Protein AF-0000000083254173 (afdb_homodimer)

Foldseek 3Di:
DWDDDDQKIKDKDLVLDDLVLLLVQQCPDPVCVPPDSLNVSVVPVQWIKMFMDGPSHTFWIKTWHDPLAAEIEIDSGTGHPVPPPPCVSVVSVVCQCPDNSNVHNYYYYDDDPCQVVCVVVVDDDDDDDDDDDPDDPVSVVSVPVD/DWDDDDQKIKDKDLVLDDLVLLLVQQCPDPVCVPPDSLNVSVVPVQWIKMFMDGPSHTFWIKTWHDPLAAEIEIDSGTGHPVPPPPCVSVVRVVCQCPDNSNVHNYYYYDDDPCQVVCVVVVDDDDDDDDDDDPDDPVSVVSVPVD

Structure (mmCIF, N/CA/C/O backbone):
data_AF-0000000083254173-model_v1
#
loop_
_entity.id
_entity.type
_entity.pdbx_description
1 polymer 'Putative GNAT family N-acyltransferase'
#
loop_
_atom_site.group_PDB
_atom_site.id
_atom_site.type_symbol
_atom_site.label_atom_id
_atom_site.label_alt_id
_atom_site.label_comp_id
_atom_site.label_asym_id
_atom_site.label_entity_id
_atom_site.label_seq_id
_atom_site.pdbx_PDB_ins_code
_atom_site.Cartn_x
_atom_site.Cartn_y
_atom_site.Cartn_z
_atom_site.occupancy
_atom_site.B_iso_or_equiv
_atom_site.auth_seq_id
_atom_site.auth_comp_id
_atom_site.auth_asym_id
_atom_site.auth_atom_id
_atom_site.pdbx_PDB_model_num
ATOM 1 N N . MET A 1 1 ? -13.156 16.562 -1.428 1 89.56 1 MET A N 1
ATOM 2 C CA . MET A 1 1 ? -13.797 16.531 -0.115 1 89.56 1 MET A CA 1
ATOM 3 C C . MET A 1 1 ? -13.094 17.484 0.85 1 89.56 1 MET A C 1
ATOM 5 O O . MET A 1 1 ? -11.875 17.656 0.785 1 89.56 1 MET A O 1
ATOM 9 N N . GLU A 1 2 ? -13.945 18.109 1.615 1 94 2 GLU A N 1
ATOM 10 C CA . GLU A 1 2 ? -13.406 19.062 2.588 1 94 2 GLU A CA 1
ATOM 11 C C . GLU A 1 2 ? -14.062 18.875 3.953 1 94 2 GLU A C 1
ATOM 13 O O . GLU A 1 2 ? -15.258 18.594 4.039 1 94 2 GLU A O 1
ATOM 18 N N . TRP A 1 3 ? -13.219 18.969 4.961 1 95.75 3 TRP A N 1
ATOM 19 C CA . TRP A 1 3 ? -13.68 18.969 6.348 1 95.75 3 TRP A CA 1
ATOM 20 C C . TRP A 1 3 ? -13.242 20.25 7.066 1 95.75 3 TRP A C 1
ATOM 22 O O . TRP A 1 3 ? -12.125 20.734 6.855 1 95.75 3 TRP A O 1
ATOM 32 N N . HIS A 1 4 ? -14.125 20.781 7.844 1 96 4 HIS A N 1
ATOM 33 C CA . HIS A 1 4 ? -13.828 22.016 8.555 1 96 4 HIS A CA 1
ATOM 34 C C . HIS A 1 4 ? -13.969 21.828 10.062 1 96 4 HIS A C 1
ATOM 36 O O . HIS A 1 4 ? -14.875 21.125 10.523 1 96 4 HIS A O 1
ATOM 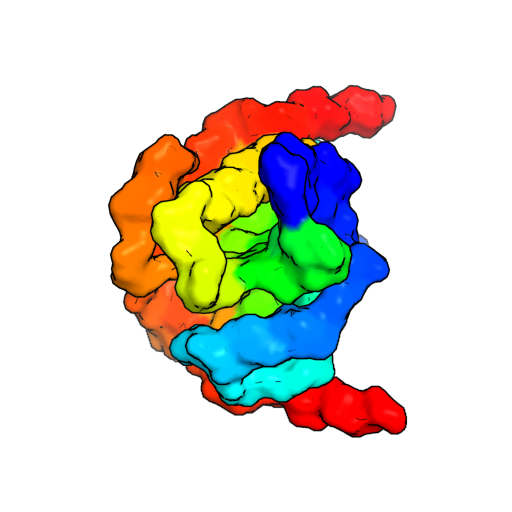42 N N . LYS A 1 5 ? -13.031 22.391 10.758 1 94.25 5 LYS A N 1
ATOM 43 C CA . LYS A 1 5 ? -13.047 22.469 12.219 1 94.25 5 LYS A CA 1
ATOM 44 C C . LYS A 1 5 ? -12.398 23.766 12.703 1 94.25 5 LYS A C 1
ATOM 46 O O . LYS A 1 5 ? -11.18 23.938 12.594 1 94.25 5 LYS A O 1
ATOM 51 N N . ASP A 1 6 ? -13.195 24.703 13.258 1 93.12 6 ASP A N 1
ATOM 52 C CA . ASP A 1 6 ? -12.68 26 13.688 1 93.12 6 ASP A CA 1
ATOM 53 C C . ASP A 1 6 ? -11.977 26.719 12.539 1 93.12 6 ASP A C 1
ATOM 55 O O . ASP A 1 6 ? -12.578 26.969 11.492 1 93.12 6 ASP A O 1
ATOM 59 N N . HIS A 1 7 ? -10.688 26.984 12.734 1 94.44 7 HIS A N 1
ATOM 60 C CA . HIS A 1 7 ? -9.938 27.688 11.695 1 94.44 7 HIS A CA 1
ATOM 61 C C . HIS A 1 7 ? -9.086 26.719 10.883 1 94.44 7 HIS A C 1
ATOM 63 O O . HIS A 1 7 ? -8.164 27.141 10.172 1 94.44 7 HIS A O 1
ATOM 69 N N . TYR A 1 8 ? -9.445 25.484 11.023 1 97.75 8 TYR A N 1
ATOM 70 C CA . TYR A 1 8 ? -8.672 24.469 10.305 1 97.75 8 TYR A CA 1
ATOM 71 C C . TYR A 1 8 ? -9.484 23.875 9.156 1 97.75 8 TYR A C 1
ATOM 73 O O . TYR A 1 8 ? -10.719 23.859 9.211 1 97.75 8 TYR A O 1
ATOM 81 N N . LEU A 1 9 ? -8.758 23.469 8.141 1 98.06 9 LEU A N 1
ATOM 82 C CA . LEU A 1 9 ? -9.328 22.812 6.973 1 98.06 9 LEU A CA 1
ATOM 83 C C . LEU A 1 9 ? -8.531 21.562 6.609 1 98.06 9 LEU A C 1
ATOM 85 O O . LEU A 1 9 ? -7.297 21.578 6.621 1 98.06 9 LEU A O 1
ATOM 89 N N . ILE A 1 10 ? -9.25 20.469 6.398 1 98.25 10 ILE A N 1
ATOM 90 C CA . ILE A 1 10 ? -8.641 19.297 5.77 1 98.25 10 ILE A CA 1
ATOM 91 C C . ILE A 1 10 ? -9.25 19.094 4.383 1 98.25 10 ILE A C 1
ATOM 93 O O . ILE A 1 10 ? -10.469 19.156 4.215 1 98.25 10 ILE A O 1
ATOM 97 N N . CYS A 1 11 ? -8.43 18.906 3.439 1 97.38 11 CYS A N 1
ATOM 98 C CA . CYS A 1 11 ? -8.93 18.641 2.098 1 97.38 11 CYS A CA 1
ATOM 99 C C . CYS A 1 11 ? -8.086 17.562 1.411 1 97.38 11 CYS A C 1
ATOM 101 O O . CYS A 1 11 ? -6.977 17.266 1.852 1 97.38 11 CYS A O 1
ATOM 103 N N . CYS A 1 12 ? -8.68 16.984 0.396 1 96.62 12 CYS A N 1
ATOM 104 C CA . CYS A 1 12 ? -8 15.914 -0.323 1 96.62 12 CYS A CA 1
ATOM 105 C C . CYS A 1 12 ? -7.633 16.344 -1.735 1 96.62 12 CYS A C 1
ATOM 107 O O . CYS A 1 12 ? -8.258 17.25 -2.295 1 96.62 12 CYS A O 1
ATOM 109 N N . GLY A 1 13 ? -6.637 15.688 -2.271 1 96.19 13 GLY A N 1
ATOM 110 C CA . GLY A 1 13 ? -6.273 15.906 -3.662 1 96.19 13 GLY A CA 1
ATOM 111 C C . GLY A 1 13 ? -4.891 16.5 -3.83 1 96.19 13 GLY A C 1
ATOM 112 O O . GLY A 1 13 ? -4.547 17.469 -3.148 1 96.19 13 GLY A O 1
ATOM 113 N N . PHE A 1 14 ? -4.18 16.047 -4.75 1 97.38 14 PHE A N 1
ATOM 114 C CA . PHE A 1 14 ? -2.82 16.5 -5.016 1 97.38 14 PHE A CA 1
ATOM 115 C C . PHE A 1 14 ? -2.803 17.969 -5.406 1 97.38 14 PHE A C 1
ATOM 117 O O . PHE A 1 14 ? -1.921 18.719 -4.98 1 97.38 14 PHE A O 1
ATOM 124 N N . GLU A 1 15 ? -3.82 18.391 -6.16 1 96.31 15 GLU A N 1
ATOM 125 C CA . GLU A 1 15 ? -3.859 19.734 -6.715 1 96.31 15 GLU A CA 1
ATOM 126 C C . GLU A 1 15 ? -4.043 20.781 -5.617 1 96.31 15 GLU A C 1
ATOM 128 O O . GLU A 1 15 ? -3.768 21.969 -5.824 1 96.31 15 GLU A O 1
ATOM 133 N N . ARG A 1 16 ? -4.426 20.406 -4.492 1 96.62 16 ARG A N 1
ATOM 134 C CA . ARG A 1 16 ? -4.695 21.328 -3.395 1 96.62 16 ARG A CA 1
ATOM 135 C C . ARG A 1 16 ? -3.504 21.406 -2.447 1 96.62 16 ARG A C 1
ATOM 137 O O . ARG A 1 16 ? -3.498 22.234 -1.524 1 96.62 16 ARG A O 1
ATOM 144 N N . MET A 1 17 ? -2.537 20.625 -2.725 1 98.38 17 MET A N 1
ATOM 145 C CA . MET A 1 17 ? -1.401 20.562 -1.81 1 98.38 17 MET A CA 1
ATOM 146 C C . MET A 1 17 ? -0.384 21.656 -2.117 1 98.38 17 MET A C 1
ATOM 148 O O . MET A 1 17 ? -0.24 22.062 -3.27 1 98.38 17 MET A O 1
ATOM 152 N N . ASP A 1 18 ? 0.23 22.141 -1.14 1 98.44 18 ASP A N 1
ATOM 153 C CA . ASP A 1 18 ? 1.439 22.938 -1.237 1 98.44 18 ASP A CA 1
ATOM 154 C C . ASP A 1 18 ? 2.691 22.078 -1.159 1 98.44 18 ASP A C 1
ATOM 156 O O . ASP A 1 18 ? 3.186 21.781 -0.067 1 98.44 18 ASP A O 1
ATOM 160 N N . THR A 1 19 ? 3.248 21.781 -2.336 1 98.31 19 THR A N 1
ATOM 161 C CA . THR A 1 19 ? 4.32 20.781 -2.389 1 98.31 19 THR A CA 1
ATOM 162 C C . THR A 1 19 ? 5.551 21.281 -1.635 1 98.31 19 THR A C 1
ATOM 164 O O . THR A 1 19 ? 6.301 20.484 -1.067 1 98.31 19 THR A O 1
ATOM 167 N N . ASP A 1 20 ? 5.77 22.578 -1.589 1 98.31 20 ASP A N 1
ATOM 168 C CA . ASP A 1 20 ? 6.883 23.109 -0.813 1 98.31 20 ASP A CA 1
ATOM 169 C C . ASP A 1 20 ? 6.664 22.891 0.682 1 98.31 20 ASP A C 1
ATOM 171 O O . ASP A 1 20 ? 7.59 22.5 1.396 1 98.31 20 ASP A O 1
ATOM 175 N N . ALA A 1 21 ? 5.488 23.172 1.15 1 98.44 21 ALA A N 1
ATOM 176 C CA . ALA A 1 21 ? 5.168 22.969 2.561 1 98.44 21 ALA A CA 1
ATOM 177 C C . ALA A 1 21 ? 5.289 21.5 2.943 1 98.44 21 ALA A C 1
ATOM 179 O O . ALA A 1 21 ? 5.805 21.172 4.016 1 98.44 21 ALA A O 1
ATOM 180 N N . VAL A 1 22 ? 4.828 20.609 2.098 1 98.62 22 VAL A N 1
ATOM 181 C CA . VAL A 1 22 ? 4.898 19.172 2.355 1 98.62 22 VAL A CA 1
ATOM 182 C C . VAL A 1 22 ? 6.359 18.734 2.441 1 98.62 22 VAL A C 1
ATOM 184 O O . VAL A 1 22 ? 6.738 18 3.346 1 98.62 22 VAL A O 1
ATOM 187 N N . TYR A 1 23 ? 7.133 19.266 1.469 1 98.25 23 TYR A N 1
ATOM 188 C CA . TYR A 1 23 ? 8.555 18.953 1.484 1 98.25 23 TYR A CA 1
ATOM 189 C C . TYR A 1 23 ? 9.203 19.391 2.791 1 98.25 23 TYR A C 1
ATOM 191 O O . TYR A 1 23 ? 9.961 18.641 3.406 1 98.25 23 TYR A O 1
ATOM 199 N N . GLU A 1 24 ? 8.922 20.562 3.223 1 97.81 24 GLU A N 1
ATOM 200 C CA . GLU A 1 24 ? 9.484 21.094 4.461 1 97.81 24 GLU A CA 1
ATOM 201 C C . GLU A 1 24 ? 9.062 20.25 5.66 1 97.81 24 GLU A C 1
ATOM 203 O O . GLU A 1 24 ? 9.891 19.922 6.52 1 97.81 24 GLU A O 1
ATOM 208 N N . LEU A 1 25 ? 7.789 19.922 5.766 1 98 25 LEU A N 1
ATOM 209 C CA . LEU A 1 25 ? 7.285 19.078 6.848 1 98 25 LEU A CA 1
ATOM 210 C C . LEU A 1 25 ? 8.016 17.75 6.887 1 98 25 LEU A C 1
ATOM 212 O O . LEU A 1 25 ? 8.5 17.328 7.941 1 98 25 LEU A O 1
ATOM 216 N N . LEU A 1 26 ? 8.141 17.109 5.711 1 97.25 26 LEU A N 1
ATOM 217 C CA . LEU A 1 26 ? 8.703 15.758 5.648 1 97.25 26 LEU A CA 1
ATOM 218 C C . LEU A 1 26 ? 10.211 15.789 5.867 1 97.25 26 LEU A C 1
ATOM 220 O O . LEU A 1 26 ? 10.781 14.852 6.426 1 97.25 26 LEU A O 1
ATOM 224 N N . SER A 1 27 ? 10.828 16.875 5.465 1 95.81 27 SER A N 1
ATOM 225 C CA . SER A 1 27 ? 12.266 17.016 5.664 1 95.81 27 SER A CA 1
ATOM 226 C C . SER A 1 27 ? 12.625 17.016 7.145 1 95.81 27 SER A C 1
ATOM 228 O O . SER A 1 27 ? 13.758 16.719 7.516 1 95.81 27 SER A O 1
ATOM 230 N N . ASN A 1 28 ? 11.656 17.297 7.977 1 93.25 28 ASN A N 1
ATOM 231 C CA . ASN A 1 28 ? 11.883 17.344 9.414 1 93.25 28 ASN A CA 1
ATOM 232 C C . ASN A 1 28 ? 11.445 16.062 10.102 1 93.25 28 ASN A C 1
ATOM 234 O O . ASN A 1 28 ? 11.406 15.984 11.328 1 93.25 28 ASN A O 1
ATOM 238 N N . SER A 1 29 ? 11.117 15.086 9.352 1 91.44 29 SER A N 1
ATOM 239 C CA . SER A 1 29 ? 10.727 13.789 9.875 1 91.44 29 SER A CA 1
ATOM 240 C C . SER A 1 29 ? 11.898 12.812 9.875 1 91.44 29 SER A C 1
ATOM 242 O O . SER A 1 29 ? 12.867 13 9.133 1 91.44 29 SER A O 1
ATOM 244 N N . TYR A 1 30 ? 11.805 11.781 10.703 1 87.56 30 TYR A N 1
ATOM 245 C CA . TYR A 1 30 ? 12.867 10.781 10.758 1 87.56 30 TYR A CA 1
ATOM 246 C C . TYR A 1 30 ? 12.75 9.805 9.586 1 87.56 30 TYR A C 1
ATOM 248 O O . TYR A 1 30 ? 13.742 9.188 9.188 1 87.56 30 TYR A O 1
ATOM 256 N N . TRP A 1 31 ? 11.625 9.641 9.039 1 87.69 31 TRP A N 1
ATOM 257 C CA . TRP A 1 31 ? 11.438 8.602 8.031 1 87.69 31 TRP A CA 1
ATOM 258 C C . TRP A 1 31 ? 11.672 9.164 6.633 1 87.69 31 TRP A C 1
ATOM 260 O O . TRP A 1 31 ? 11.945 8.406 5.695 1 87.69 31 TRP A O 1
ATOM 270 N N . ALA A 1 32 ? 11.625 10.508 6.492 1 91.19 32 ALA A N 1
ATOM 271 C CA . ALA A 1 32 ? 11.664 11.047 5.137 1 91.19 32 ALA A CA 1
ATOM 272 C C . ALA A 1 32 ? 12.664 12.203 5.035 1 91.19 32 ALA A C 1
ATOM 274 O O . ALA A 1 32 ? 12.648 12.953 4.062 1 91.19 32 ALA A O 1
ATOM 275 N N . SER A 1 33 ? 13.516 12.367 5.938 1 91.38 33 SER A N 1
ATOM 276 C CA . SER A 1 33 ? 14.406 13.516 6.023 1 91.38 33 SER A CA 1
ATOM 277 C C . SER A 1 33 ? 15.344 13.586 4.82 1 91.38 33 SER A C 1
ATOM 279 O O . SER A 1 33 ? 15.734 14.672 4.395 1 91.38 33 SER A O 1
ATOM 281 N N . GLU A 1 34 ? 15.656 12.477 4.234 1 89.56 34 GLU A N 1
ATOM 282 C CA . GLU A 1 34 ? 16.625 12.453 3.146 1 89.56 34 GLU A CA 1
ATOM 283 C C . GLU A 1 34 ? 15.945 12.32 1.793 1 89.56 34 GLU A C 1
ATOM 285 O O . GLU A 1 34 ? 16.609 12.125 0.771 1 89.56 34 GLU A O 1
ATOM 290 N N . ARG A 1 35 ? 14.688 12.391 1.76 1 92.88 35 ARG A N 1
ATOM 291 C CA . ARG A 1 35 ? 13.961 12.227 0.508 1 92.88 35 ARG A CA 1
ATOM 292 C C . ARG A 1 35 ? 13.992 13.5 -0.324 1 92.88 35 ARG A C 1
ATOM 294 O O . ARG A 1 35 ? 13.578 14.562 0.143 1 92.88 35 ARG A O 1
ATOM 301 N N . PRO A 1 36 ? 14.484 13.383 -1.534 1 93.69 36 PRO A N 1
ATOM 302 C CA . PRO A 1 36 ? 14.461 14.562 -2.395 1 93.69 36 PRO A CA 1
ATOM 303 C C . PRO A 1 36 ? 13.047 15.047 -2.699 1 93.69 36 PRO A C 1
ATOM 305 O O . PRO A 1 36 ? 12.102 14.258 -2.689 1 93.69 36 PRO A O 1
ATOM 308 N N . LYS A 1 37 ? 12.922 16.312 -2.986 1 95.44 37 LYS A N 1
ATOM 309 C CA . LYS A 1 37 ? 11.609 16.922 -3.217 1 95.44 37 LYS A CA 1
ATOM 310 C C . LYS A 1 37 ? 10.898 16.25 -4.391 1 95.44 37 LYS A C 1
ATOM 312 O O . LYS A 1 37 ? 9.688 16.016 -4.332 1 95.44 37 LYS A O 1
ATOM 317 N N . ASP A 1 38 ? 11.656 15.953 -5.449 1 94.81 38 ASP A N 1
ATOM 318 C CA . ASP A 1 38 ? 11.039 15.344 -6.625 1 94.81 38 ASP A CA 1
ATOM 319 C C . ASP A 1 38 ? 10.438 13.984 -6.285 1 94.81 38 ASP A C 1
ATOM 321 O O . ASP A 1 38 ? 9.383 13.625 -6.816 1 94.81 38 ASP A O 1
ATOM 325 N N . VAL A 1 39 ? 11.055 13.266 -5.453 1 94.81 39 VAL A N 1
ATOM 326 C CA . VAL A 1 39 ? 10.562 11.961 -5.012 1 94.81 39 VAL A CA 1
ATOM 327 C C . VAL A 1 39 ? 9.273 12.133 -4.215 1 94.81 39 VAL A C 1
ATOM 329 O O . VAL A 1 39 ? 8.305 11.406 -4.426 1 94.81 39 VAL A O 1
ATOM 332 N N . ILE A 1 40 ? 9.32 13.141 -3.35 1 96.69 40 ILE A N 1
ATOM 333 C CA . ILE A 1 40 ? 8.141 13.43 -2.543 1 96.69 40 ILE A CA 1
ATOM 334 C C . ILE A 1 40 ? 6.965 13.781 -3.453 1 96.69 40 ILE A C 1
ATOM 336 O O . ILE A 1 40 ? 5.883 13.203 -3.332 1 96.69 40 ILE A O 1
ATOM 340 N N . VAL A 1 41 ? 7.188 14.594 -4.363 1 97.19 41 VAL A N 1
ATOM 341 C CA . VAL A 1 41 ? 6.125 15.078 -5.246 1 97.19 41 VAL A CA 1
ATOM 342 C C . VAL A 1 41 ? 5.609 13.922 -6.105 1 97.19 41 VAL A C 1
ATOM 344 O O . VAL A 1 41 ? 4.398 13.758 -6.27 1 97.19 41 VAL A O 1
ATOM 347 N N . GLN A 1 42 ? 6.461 13.109 -6.594 1 95.5 42 GLN A N 1
ATOM 348 C CA . GLN A 1 42 ? 6.043 11.969 -7.406 1 95.5 42 GLN A CA 1
ATOM 349 C C . GLN A 1 42 ? 5.242 10.969 -6.578 1 95.5 42 GLN A C 1
ATOM 351 O O . GLN A 1 42 ? 4.25 10.414 -7.059 1 95.5 42 GLN A O 1
ATOM 356 N N . SER A 1 43 ? 5.715 10.742 -5.379 1 96.5 43 SER A N 1
ATOM 357 C CA . SER A 1 43 ? 4.977 9.836 -4.508 1 96.5 43 SER A CA 1
ATOM 358 C C . SER A 1 43 ? 3.574 10.367 -4.223 1 96.5 43 SER A C 1
ATOM 360 O O . SER A 1 43 ? 2.619 9.594 -4.133 1 96.5 43 SER A O 1
ATOM 362 N N . MET A 1 44 ? 3.416 11.664 -4.109 1 97.81 44 MET A N 1
ATOM 363 C CA . MET A 1 44 ? 2.125 12.312 -3.883 1 97.81 44 MET A CA 1
ATOM 364 C C . MET A 1 44 ? 1.196 12.102 -5.074 1 97.81 44 MET A C 1
ATOM 366 O O . MET A 1 44 ? 0.01 11.812 -4.898 1 97.81 44 MET A O 1
ATOM 370 N N . ARG A 1 45 ? 1.746 12.148 -6.242 1 96.75 45 ARG A N 1
ATOM 371 C CA . ARG A 1 45 ? 0.953 12.023 -7.461 1 96.75 45 ARG A CA 1
ATOM 372 C C . ARG A 1 45 ? 0.366 10.617 -7.586 1 96.75 45 ARG A C 1
ATOM 374 O O . ARG A 1 45 ? -0.673 10.43 -8.219 1 96.75 45 ARG A O 1
ATOM 381 N N . ASN A 1 46 ? 0.963 9.695 -6.969 1 95.56 46 ASN A N 1
ATOM 382 C CA . ASN A 1 46 ? 0.53 8.305 -7.059 1 95.56 46 ASN A CA 1
ATOM 383 C C . ASN A 1 46 ? -0.158 7.848 -5.777 1 95.56 46 ASN A C 1
ATOM 385 O O . ASN A 1 46 ? -0.181 6.656 -5.473 1 95.56 46 ASN A O 1
ATOM 389 N N . SER A 1 47 ? -0.676 8.844 -5.051 1 97.5 47 SER A N 1
ATOM 390 C CA . SER A 1 47 ? -1.354 8.578 -3.787 1 97.5 47 SER A CA 1
ATOM 391 C C . SER A 1 47 ? -2.604 9.438 -3.639 1 97.5 47 SER A C 1
ATOM 393 O O . SER A 1 47 ? -2.83 10.352 -4.43 1 97.5 47 SER A O 1
ATOM 395 N N . ILE A 1 48 ? -3.469 9.062 -2.729 1 97.44 48 ILE A N 1
ATOM 396 C CA . ILE A 1 48 ? -4.496 9.992 -2.266 1 97.44 48 ILE A CA 1
ATOM 397 C C . ILE A 1 48 ? -3.916 10.906 -1.191 1 97.44 48 ILE A C 1
ATOM 399 O O . ILE A 1 48 ? -3.484 10.438 -0.135 1 97.44 48 ILE A O 1
ATOM 403 N N . CYS A 1 49 ? -3.941 12.18 -1.458 1 98.44 49 CYS A N 1
ATOM 404 C CA . CYS A 1 49 ? -3.309 13.141 -0.557 1 98.44 49 CYS A CA 1
ATOM 405 C C . CYS A 1 49 ? -4.344 13.812 0.336 1 98.44 49 CYS A C 1
ATOM 407 O O . CYS A 1 49 ? -5.445 14.133 -0.114 1 98.44 49 CYS A O 1
ATOM 409 N N . PHE A 1 50 ? -3.953 14.055 1.555 1 98.56 50 PHE A N 1
ATOM 410 C CA . PHE A 1 50 ? -4.707 14.82 2.539 1 98.56 50 PHE A CA 1
ATOM 411 C C . PHE A 1 50 ? -3.861 15.953 3.104 1 98.56 50 PHE A C 1
ATOM 413 O O . PHE A 1 50 ? -2.748 15.727 3.584 1 98.56 50 PHE A O 1
ATOM 420 N N . GLY A 1 51 ? -4.359 17.125 2.971 1 98.69 51 GLY A N 1
ATOM 421 C CA . GLY A 1 51 ? -3.701 18.297 3.553 1 98.69 51 GLY A CA 1
ATOM 422 C C . GLY A 1 51 ? -4.484 18.906 4.695 1 98.69 51 GLY A C 1
ATOM 423 O O . GLY A 1 51 ? -5.715 18.969 4.652 1 98.69 51 GLY A O 1
ATOM 424 N N . LEU A 1 52 ? -3.789 19.297 5.711 1 98.69 52 LEU A N 1
ATOM 425 C CA . LEU A 1 52 ? -4.32 20.062 6.828 1 98.69 52 LEU A CA 1
ATOM 426 C C . LEU A 1 52 ? -3.844 21.516 6.762 1 98.69 52 LEU A C 1
ATOM 428 O O . LEU A 1 52 ? -2.645 21.766 6.633 1 98.69 52 LEU A O 1
ATOM 432 N N . PHE A 1 53 ? -4.781 22.422 6.863 1 98.62 53 PHE A N 1
ATOM 433 C CA . PHE A 1 53 ? -4.469 23.828 6.66 1 98.62 53 PHE A CA 1
ATOM 434 C C . PHE A 1 53 ? -5.008 24.672 7.809 1 98.62 53 PHE A C 1
ATOM 436 O O . PHE A 1 53 ? -6.066 24.375 8.359 1 98.62 53 PHE A O 1
ATOM 443 N N . GLU A 1 54 ? -4.254 25.625 8.141 1 98 54 GLU A N 1
ATOM 444 C CA . GLU A 1 54 ? -4.723 26.734 8.969 1 98 54 GLU A CA 1
ATOM 445 C C . GLU A 1 54 ? -4.621 28.062 8.227 1 98 54 GLU A C 1
ATOM 447 O O . GLU A 1 54 ? -3.527 28.484 7.844 1 98 54 GLU A O 1
ATOM 452 N N . ASP A 1 55 ? -5.777 28.734 8.055 1 95 55 ASP A N 1
ATOM 453 C CA . ASP A 1 55 ? -5.832 30.031 7.395 1 95 55 ASP A CA 1
ATOM 454 C C . ASP A 1 55 ? -5.062 30.016 6.074 1 95 55 ASP A C 1
ATOM 456 O O . ASP A 1 55 ? -4.227 30.875 5.82 1 95 55 ASP A O 1
ATOM 460 N N . GLY A 1 56 ? -5.148 28.906 5.328 1 94.81 56 GLY A N 1
ATOM 461 C CA . GLY A 1 56 ? -4.59 28.797 3.99 1 94.81 56 GLY A CA 1
ATOM 462 C C . GLY A 1 56 ? -3.184 28.219 3.977 1 94.81 56 GLY A C 1
ATOM 463 O O . GLY A 1 56 ? -2.668 27.844 2.918 1 94.81 56 GLY A O 1
ATOM 464 N N . LYS A 1 57 ? -2.604 28.156 5.148 1 97.5 57 LYS A N 1
ATOM 465 C CA . LYS A 1 57 ? -1.259 27.594 5.242 1 97.5 57 LYS A CA 1
ATOM 466 C C . LYS A 1 57 ? -1.307 26.094 5.543 1 97.5 57 LYS A C 1
ATOM 468 O O . LYS A 1 57 ? -1.984 25.656 6.48 1 97.5 57 LYS A O 1
ATOM 473 N N . GLN A 1 58 ? -0.611 25.344 4.758 1 98.5 58 GLN A N 1
ATOM 474 C CA . GLN A 1 58 ? -0.593 23.906 5.012 1 98.5 58 GLN A CA 1
ATOM 475 C C . GLN A 1 58 ? 0.291 23.562 6.207 1 98.5 58 GLN A C 1
ATOM 477 O O . GLN A 1 58 ? 1.482 23.891 6.215 1 98.5 58 GLN A O 1
ATOM 482 N N . ILE A 1 59 ? -0.299 22.906 7.207 1 98.56 59 ILE A N 1
ATOM 483 C CA . ILE A 1 59 ? 0.411 22.656 8.453 1 98.56 59 ILE A CA 1
ATOM 484 C C . ILE A 1 59 ? 0.441 21.156 8.734 1 98.56 59 ILE A C 1
ATOM 486 O O . ILE A 1 59 ? 0.937 20.719 9.781 1 98.56 59 ILE A O 1
ATOM 490 N N . GLY A 1 60 ? -0.102 20.312 7.859 1 98.56 60 GLY A N 1
ATOM 491 C CA . GLY A 1 60 ? -0.103 18.859 8 1 98.56 60 GLY A CA 1
ATOM 492 C C . GLY A 1 60 ? -0.311 18.125 6.688 1 98.56 60 GLY A C 1
ATOM 493 O O . GLY A 1 60 ? -0.711 18.734 5.691 1 98.56 60 GLY A O 1
ATOM 494 N N . PHE A 1 61 ? -0.048 16.891 6.762 1 98.62 61 PHE A N 1
ATOM 495 C CA . PHE A 1 61 ? -0.084 16.109 5.531 1 98.62 61 PHE A CA 1
ATOM 496 C C . PHE A 1 61 ? -0.22 14.617 5.836 1 98.62 61 PHE A C 1
ATOM 498 O O . PHE A 1 61 ? 0.237 14.148 6.883 1 98.62 61 PHE A O 1
ATOM 505 N N . ALA A 1 62 ? -0.827 13.898 4.977 1 98 62 ALA A N 1
ATOM 506 C CA . ALA A 1 62 ? -0.835 12.438 4.902 1 98 62 ALA A CA 1
ATOM 507 C C . ALA A 1 62 ? -1.164 11.969 3.49 1 98 62 ALA A C 1
ATOM 509 O O . ALA A 1 62 ? -1.763 12.703 2.705 1 98 62 ALA A O 1
ATOM 510 N N . ARG A 1 63 ? -0.755 10.82 3.227 1 98.12 63 ARG A N 1
ATOM 511 C CA . ARG A 1 63 ? -1.146 10.234 1.95 1 98.12 63 ARG A CA 1
ATOM 512 C C . ARG A 1 63 ? -1.416 8.742 2.096 1 98.12 63 ARG A C 1
ATOM 514 O O . ARG A 1 63 ? -0.994 8.117 3.072 1 98.12 63 ARG A O 1
ATOM 521 N N . VAL A 1 64 ? -2.146 8.227 1.119 1 98.12 64 VAL A N 1
ATOM 522 C CA . VAL A 1 64 ? -2.568 6.832 1.207 1 98.12 64 VAL A CA 1
ATOM 523 C C . VAL A 1 64 ? -2.334 6.137 -0.132 1 98.12 64 VAL A C 1
ATOM 525 O O . VAL A 1 64 ? -2.715 6.656 -1.184 1 98.12 64 VAL A O 1
ATOM 528 N N . ILE A 1 65 ? -1.627 5.066 -0.086 1 97.81 65 ILE A N 1
ATOM 529 C CA . ILE A 1 65 ? -1.483 4.156 -1.216 1 97.81 65 ILE A CA 1
ATOM 530 C C . ILE A 1 65 ? -2.535 3.053 -1.124 1 97.81 65 ILE A C 1
ATOM 532 O O . ILE A 1 65 ? -2.662 2.393 -0.091 1 97.81 65 ILE A O 1
ATOM 536 N N . THR A 1 66 ? -3.33 2.855 -2.197 1 97.31 66 THR A N 1
ATOM 537 C CA . THR A 1 66 ? -4.473 1.955 -2.078 1 97.31 66 THR A CA 1
ATOM 538 C C . THR A 1 66 ? -4.828 1.351 -3.434 1 97.31 66 THR A C 1
ATOM 540 O O . THR A 1 66 ? -4.496 1.918 -4.477 1 97.31 66 THR A O 1
ATOM 543 N N . ASP A 1 67 ? -5.367 0.156 -3.4 1 95.94 67 ASP A N 1
ATOM 544 C CA . ASP A 1 67 ? -6.031 -0.398 -4.574 1 95.94 67 ASP A CA 1
ATOM 545 C C . ASP A 1 67 ? -7.516 -0.048 -4.582 1 95.94 67 ASP A C 1
ATOM 547 O O . ASP A 1 67 ? -8.266 -0.526 -5.438 1 95.94 67 ASP A O 1
ATOM 551 N N . HIS A 1 68 ? -7.992 0.655 -3.572 1 93.94 68 HIS A N 1
ATOM 552 C CA . HIS A 1 68 ? -9.312 1.273 -3.467 1 93.94 68 HIS A CA 1
ATOM 553 C C . HIS A 1 68 ? -10.367 0.249 -3.08 1 93.94 68 HIS A C 1
ATOM 555 O O . HIS A 1 68 ? -11.539 0.599 -2.889 1 93.94 68 HIS A O 1
ATOM 561 N N . VAL A 1 69 ? -10.008 -0.98 -2.92 1 93.31 69 VAL A N 1
ATOM 562 C CA . VAL A 1 69 ? -11.07 -1.954 -2.678 1 93.31 69 VAL A CA 1
ATOM 563 C C . VAL A 1 69 ? -10.656 -2.9 -1.555 1 93.31 69 VAL A C 1
ATOM 565 O O . VAL A 1 69 ? -11.469 -3.236 -0.688 1 93.31 69 VAL A O 1
ATOM 568 N N . VAL A 1 70 ? -9.383 -3.279 -1.533 1 94.75 70 VAL A N 1
ATOM 569 C CA . VAL A 1 70 ? -8.977 -4.34 -0.615 1 94.75 70 VAL A CA 1
ATOM 570 C C . VAL A 1 70 ? -8.023 -3.781 0.434 1 94.75 70 VAL A C 1
ATOM 572 O O . VAL A 1 70 ? -8.164 -4.066 1.626 1 94.75 70 VAL A O 1
ATOM 575 N N . PHE A 1 71 ? -7.102 -2.971 -0.06 1 95.75 71 PHE A N 1
ATOM 576 C CA . PHE A 1 71 ? -6.012 -2.6 0.833 1 95.75 71 PHE A CA 1
ATOM 577 C C . PHE A 1 71 ? -5.645 -1.131 0.662 1 95.75 71 PHE A C 1
ATOM 579 O O . PHE A 1 71 ? -5.668 -0.606 -0.453 1 95.75 71 PHE A O 1
ATOM 586 N N . ALA A 1 72 ? -5.277 -0.512 1.788 1 96.56 72 ALA A N 1
ATOM 587 C CA . ALA A 1 72 ? -4.73 0.842 1.83 1 96.56 72 ALA A CA 1
ATOM 588 C C . ALA A 1 72 ? -3.586 0.94 2.834 1 96.56 72 ALA A C 1
ATOM 590 O O . ALA A 1 72 ? -3.639 0.332 3.906 1 96.56 72 ALA A O 1
ATOM 591 N N . TRP A 1 73 ? -2.572 1.678 2.453 1 96.88 73 TRP A N 1
ATOM 592 C CA . TRP A 1 73 ? -1.439 1.957 3.332 1 96.88 73 TRP A CA 1
ATOM 593 C C . TRP A 1 73 ? -1.29 3.457 3.568 1 96.88 73 TRP A C 1
ATOM 595 O O . TRP A 1 73 ? -1.116 4.227 2.619 1 96.88 73 TRP A O 1
ATOM 605 N N . VAL A 1 74 ? -1.379 3.85 4.844 1 96.38 74 VAL A N 1
ATOM 606 C CA . VAL A 1 74 ? -1.267 5.258 5.211 1 96.38 74 VAL A CA 1
ATOM 607 C C . VAL A 1 74 ? 0.203 5.625 5.398 1 96.38 74 VAL A C 1
ATOM 609 O O . VAL A 1 74 ? 0.936 4.941 6.113 1 96.38 74 VAL A O 1
ATOM 612 N N . CYS A 1 75 ? 0.62 6.734 4.758 1 95.75 75 CYS A N 1
ATOM 613 C CA . CYS A 1 75 ? 2.012 7.176 4.754 1 95.75 75 CYS A CA 1
ATOM 614 C C . CYS A 1 75 ? 2.119 8.648 5.129 1 95.75 75 CYS A C 1
ATOM 616 O O . CYS A 1 75 ? 1.174 9.414 4.934 1 95.75 75 CYS A O 1
ATOM 618 N N . ASP A 1 76 ? 3.26 8.984 5.676 1 96.12 76 ASP A N 1
ATOM 619 C CA . ASP A 1 76 ? 3.736 10.359 5.785 1 96.12 76 ASP A CA 1
ATOM 620 C C . ASP A 1 76 ? 2.768 11.219 6.602 1 96.12 76 ASP A C 1
ATOM 622 O O . ASP A 1 76 ? 2.49 12.359 6.238 1 96.12 76 ASP A O 1
ATOM 626 N N . VAL A 1 77 ? 2.18 10.578 7.551 1 95.31 77 VAL A N 1
ATOM 627 C CA . VAL A 1 77 ? 1.33 11.344 8.453 1 95.31 77 VAL A CA 1
ATOM 628 C C . VAL A 1 77 ? 2.189 12.281 9.297 1 95.31 77 VAL A C 1
ATOM 630 O O . VAL A 1 77 ? 3.008 11.828 10.102 1 95.31 77 VAL A O 1
ATOM 633 N N . ILE A 1 78 ? 1.931 13.602 9.094 1 96.12 78 ILE A N 1
ATOM 634 C CA . ILE A 1 78 ? 2.789 14.555 9.797 1 96.12 78 ILE A CA 1
ATOM 635 C C . ILE A 1 78 ? 2.01 15.836 10.078 1 96.12 78 ILE A C 1
ATOM 637 O O . ILE A 1 78 ? 1.193 16.266 9.258 1 96.12 78 ILE A O 1
ATOM 641 N N . ILE A 1 79 ? 2.225 16.344 11.227 1 96.88 79 ILE A N 1
ATOM 642 C CA . ILE A 1 79 ? 1.703 17.641 11.656 1 96.88 79 ILE A CA 1
ATOM 643 C C . ILE A 1 79 ? 2.859 18.562 12.031 1 96.88 79 ILE A C 1
ATOM 645 O O . ILE A 1 79 ? 3.816 18.141 12.68 1 96.88 79 ILE A O 1
ATOM 649 N N . ASP A 1 80 ? 2.785 19.781 11.57 1 97.62 80 ASP A N 1
ATOM 650 C CA . ASP A 1 80 ? 3.752 20.781 12.016 1 97.62 80 ASP A CA 1
ATOM 651 C C . ASP A 1 80 ? 3.902 20.75 13.539 1 97.62 80 ASP A C 1
ATOM 653 O O . ASP A 1 80 ? 2.908 20.75 14.266 1 97.62 80 ASP A O 1
ATOM 657 N N . PRO A 1 81 ? 5.082 20.734 14.023 1 96.12 81 PRO A N 1
ATOM 658 C CA . PRO A 1 81 ? 5.309 20.609 15.461 1 96.12 81 PRO A CA 1
ATOM 659 C C . PRO A 1 81 ? 4.625 21.719 16.266 1 96.12 81 PRO A C 1
ATOM 661 O O . PRO A 1 81 ? 4.176 21.5 17.391 1 96.12 81 PRO A O 1
ATOM 664 N N . HIS A 1 82 ? 4.504 22.875 15.789 1 96.25 82 HIS A N 1
ATOM 665 C CA . HIS A 1 82 ? 3.914 24.031 16.484 1 96.25 82 HIS A CA 1
ATOM 666 C C . HIS A 1 82 ? 2.406 23.859 16.641 1 96.25 82 HIS A C 1
ATOM 668 O O . HIS A 1 82 ? 1.77 24.594 17.391 1 96.25 82 HIS A O 1
ATOM 674 N N . PHE A 1 83 ? 1.865 22.859 15.977 1 96.25 83 PHE A N 1
ATOM 675 C CA . PHE A 1 83 ? 0.417 22.688 15.992 1 96.25 83 PHE A CA 1
ATOM 676 C C . PHE A 1 83 ? 0.039 21.344 16.594 1 96.25 83 PHE A C 1
ATOM 678 O O . PHE A 1 83 ? -1.115 20.922 16.5 1 96.25 83 PHE A O 1
ATOM 685 N N . ARG A 1 84 ? 0.984 20.656 17.172 1 93.69 84 ARG A N 1
ATOM 686 C CA . ARG A 1 84 ? 0.732 19.344 17.75 1 93.69 84 ARG A CA 1
ATOM 687 C C . ARG A 1 84 ? 0.098 19.453 19.125 1 93.69 84 ARG A C 1
ATOM 689 O O . ARG A 1 84 ? 0.066 20.547 19.703 1 93.69 84 ARG A O 1
ATOM 696 N N . GLY A 1 85 ? -0.494 18.406 19.531 1 91.75 85 GLY A N 1
ATOM 697 C CA . GLY A 1 85 ? -1.131 18.391 20.844 1 91.75 85 GLY A CA 1
ATOM 698 C C . GLY A 1 85 ? -2.52 19 20.844 1 91.75 85 GLY A C 1
ATOM 699 O O . GLY A 1 85 ? -3.09 19.266 21.891 1 91.75 85 GLY A O 1
ATOM 700 N N . LYS A 1 86 ? -3.055 19.203 19.719 1 93.25 86 LYS A N 1
ATOM 701 C CA . LYS A 1 86 ? -4.367 19.844 19.578 1 93.25 86 LYS A CA 1
ATOM 702 C C . LYS A 1 86 ? -5.387 18.875 19 1 93.25 86 LYS A C 1
ATOM 704 O O . LYS A 1 86 ? -6.492 19.266 18.625 1 93.25 86 LYS A O 1
ATOM 709 N N . GLY A 1 87 ? -4.977 17.641 18.797 1 92.62 87 GLY A N 1
ATOM 710 C CA . GLY A 1 87 ? -5.883 16.641 18.281 1 92.62 87 GLY A CA 1
ATOM 711 C C . GLY A 1 87 ? -6.004 16.672 16.766 1 92.62 87 GLY A C 1
ATOM 712 O O . GLY A 1 87 ? -6.867 16 16.188 1 92.62 87 GLY A O 1
ATOM 713 N N . LEU A 1 88 ? -5.152 17.406 16.172 1 95.12 88 LEU A N 1
ATOM 714 C CA . LEU A 1 88 ? -5.25 17.578 14.727 1 95.12 88 LEU A CA 1
ATOM 715 C C . LEU A 1 88 ? -4.859 16.297 13.992 1 95.12 88 LEU A C 1
ATOM 717 O O . LEU A 1 88 ? -5.41 15.992 12.93 1 95.12 88 LEU A O 1
ATOM 721 N N . GLY A 1 89 ? -3.918 15.602 14.516 1 93.31 89 GLY A N 1
ATOM 722 C CA . GLY A 1 89 ? -3.553 14.312 13.945 1 93.31 89 GLY A CA 1
ATOM 723 C C . GLY A 1 89 ? -4.688 13.312 13.961 1 93.31 89 GLY A C 1
ATOM 724 O O . GLY A 1 89 ? -4.934 12.625 12.961 1 93.31 89 GLY A O 1
ATOM 725 N N . LYS A 1 90 ? -5.336 13.281 15.078 1 90.75 90 LYS A N 1
ATOM 726 C CA . LYS A 1 90 ? -6.5 12.406 15.203 1 90.75 90 LYS A CA 1
ATOM 727 C C . LYS A 1 90 ? -7.582 12.789 14.188 1 90.75 90 LYS A C 1
ATOM 729 O O . LYS A 1 90 ? -8.18 11.914 13.562 1 90.75 90 LYS A O 1
ATOM 734 N N . TRP A 1 91 ? -7.773 14.016 14.156 1 95.06 91 TRP A N 1
ATOM 735 C CA . TRP A 1 91 ? -8.781 14.5 13.219 1 95.06 91 TRP A CA 1
ATOM 736 C C . TRP A 1 91 ? -8.398 14.148 11.781 1 95.06 91 TRP A C 1
ATOM 738 O O . TRP A 1 91 ? -9.242 13.695 11.008 1 95.06 91 TRP A O 1
ATOM 748 N N . LEU A 1 92 ? -7.168 14.312 11.406 1 95.56 92 LEU A N 1
ATOM 749 C CA . LEU A 1 92 ? -6.664 13.953 10.078 1 95.56 92 LEU A CA 1
ATOM 750 C C . LEU A 1 92 ? -6.914 12.484 9.781 1 95.56 92 LEU A C 1
ATOM 752 O O . LEU A 1 92 ? -7.438 12.141 8.719 1 95.56 92 LEU A O 1
ATOM 756 N N . LEU A 1 93 ? -6.625 11.672 10.719 1 92.69 93 LEU A N 1
ATOM 757 C CA . LEU A 1 93 ? -6.812 10.234 10.562 1 92.69 93 LEU A CA 1
ATOM 758 C C . LEU A 1 93 ? -8.289 9.891 10.422 1 92.69 93 LEU A C 1
ATOM 760 O O . LEU A 1 93 ? -8.656 9.023 9.625 1 92.69 93 LEU A O 1
ATOM 764 N N . SER A 1 94 ? -9.086 10.516 11.219 1 92.81 94 SER A N 1
ATOM 765 C CA . SER A 1 94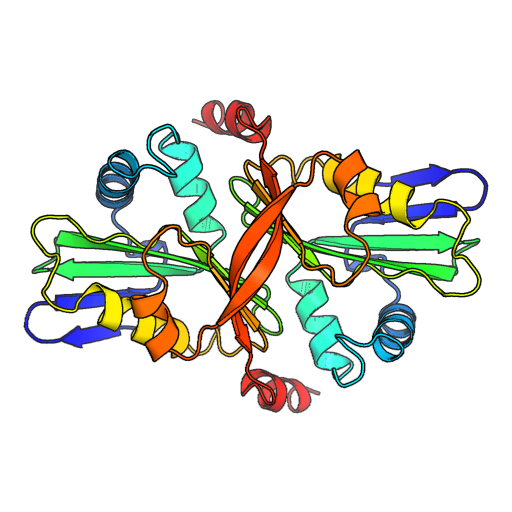 ? -10.523 10.281 11.117 1 92.81 94 SER A CA 1
ATOM 766 C C . SER A 1 94 ? -11.047 10.594 9.719 1 92.81 94 SER A C 1
ATOM 768 O O . SER A 1 94 ? -11.883 9.867 9.188 1 92.81 94 SER A O 1
ATOM 770 N N . CYS A 1 95 ? -10.57 11.641 9.141 1 94.5 95 CYS A N 1
ATOM 771 C CA . CYS A 1 95 ? -10.977 12.023 7.793 1 94.5 95 CYS A CA 1
ATOM 772 C C . CYS A 1 95 ? -10.516 10.984 6.77 1 94.5 95 CYS A C 1
ATOM 774 O O . CYS A 1 95 ? -11.25 10.664 5.836 1 94.5 95 CYS A O 1
ATOM 776 N N . ILE A 1 96 ? -9.305 10.453 6.934 1 93.75 96 ILE A N 1
ATOM 777 C CA . ILE A 1 96 ? -8.758 9.445 6.035 1 93.75 96 ILE A CA 1
ATOM 778 C C . ILE A 1 96 ? -9.625 8.188 6.074 1 93.75 96 ILE A C 1
ATOM 780 O O . ILE A 1 96 ? -10.039 7.684 5.031 1 93.75 96 ILE A O 1
ATOM 784 N N . VAL A 1 97 ? -9.977 7.75 7.246 1 87.81 97 VAL A N 1
ATOM 785 C CA . VAL A 1 97 ? -10.703 6.488 7.402 1 87.81 97 VAL A CA 1
ATOM 786 C C . VAL A 1 97 ? -12.133 6.652 6.898 1 87.81 97 VAL A C 1
ATOM 788 O O . VAL A 1 97 ? -12.773 5.672 6.516 1 87.81 97 VAL A O 1
ATOM 791 N N . GLU A 1 98 ? -12.586 7.867 6.855 1 88.38 98 GLU A N 1
ATOM 792 C CA . GLU A 1 98 ? -13.953 8.141 6.422 1 88.38 98 GLU A CA 1
ATOM 793 C C . GLU A 1 98 ? -14.031 8.312 4.906 1 88.38 98 GLU A C 1
ATOM 795 O O . GLU A 1 98 ? -15.117 8.289 4.328 1 88.38 98 GLU A O 1
ATOM 800 N N . HIS A 1 99 ? -13 8.547 4.332 1 91.5 99 HIS A N 1
ATOM 801 C CA . HIS A 1 99 ? -12.984 8.82 2.9 1 91.5 99 HIS A CA 1
ATOM 802 C C . HIS A 1 99 ? -13.594 7.668 2.113 1 91.5 99 HIS A C 1
ATOM 804 O O . HIS A 1 99 ? -13.258 6.504 2.348 1 91.5 99 HIS A O 1
ATOM 810 N N . PRO A 1 100 ? -14.398 7.926 1.17 1 87.62 100 PRO A N 1
ATOM 811 C CA . PRO A 1 100 ? -15.109 6.883 0.43 1 87.62 100 PRO A CA 1
ATOM 812 C C . PRO A 1 100 ? -14.172 5.934 -0.312 1 87.62 100 PRO A C 1
ATOM 814 O O . PRO A 1 100 ? -14.461 4.738 -0.425 1 87.62 100 PRO A O 1
ATOM 817 N N . ASP A 1 101 ? -13.078 6.43 -0.807 1 88 101 ASP A N 1
ATOM 818 C CA . ASP A 1 101 ? -12.141 5.617 -1.581 1 88 101 ASP A CA 1
ATOM 819 C C . ASP A 1 101 ? -11.297 4.738 -0.668 1 88 101 ASP A C 1
ATOM 821 O O . ASP A 1 101 ? -10.523 3.9 -1.145 1 88 101 ASP A O 1
ATOM 825 N N . LEU A 1 102 ? -11.469 4.902 0.578 1 91.31 102 LEU A N 1
ATOM 826 C CA . LEU A 1 102 ? -10.609 4.191 1.519 1 91.31 102 LEU A CA 1
ATOM 827 C C . LEU A 1 102 ? -11.43 3.258 2.402 1 91.31 102 LEU A C 1
ATOM 829 O O . LEU A 1 102 ? -10.969 2.846 3.471 1 91.31 102 LEU A O 1
ATOM 833 N N . GLN A 1 103 ? -12.617 3.006 1.91 1 89.81 103 GLN A N 1
ATOM 834 C CA . GLN A 1 103 ? -13.43 1.993 2.574 1 89.81 103 GLN A CA 1
ATOM 835 C C . GLN A 1 103 ? -13.023 0.588 2.141 1 89.81 103 GLN A C 1
ATOM 837 O O . GLN A 1 103 ? -13.812 -0.134 1.53 1 89.81 103 GLN A O 1
ATOM 842 N N . VAL A 1 104 ? -11.859 0.209 2.533 1 92.62 104 VAL A N 1
ATOM 843 C CA . VAL A 1 104 ? -11.25 -1.037 2.08 1 92.62 104 VAL A CA 1
ATOM 844 C C . VAL A 1 104 ? -11.227 -2.045 3.227 1 92.62 104 VAL A C 1
ATOM 846 O O . VAL A 1 104 ? -11.539 -1.703 4.371 1 92.62 104 VAL A O 1
ATOM 849 N N . LYS A 1 105 ? -10.859 -3.242 2.91 1 92.06 105 LYS A N 1
ATOM 850 C CA . LYS A 1 105 ? -10.859 -4.324 3.889 1 92.06 105 LYS A CA 1
ATOM 851 C C . LYS A 1 105 ? -9.773 -4.109 4.941 1 92.06 105 LYS A C 1
ATOM 853 O O . LYS A 1 105 ? -10.023 -4.246 6.141 1 92.06 105 LYS A O 1
ATOM 858 N N . THR A 1 106 ? -8.594 -3.811 4.453 1 93.69 106 THR A N 1
ATOM 859 C CA . THR A 1 106 ? -7.457 -3.676 5.355 1 93.69 106 THR A CA 1
ATOM 860 C C . THR A 1 106 ? -6.754 -2.338 5.148 1 93.69 106 THR A C 1
ATOM 862 O O . THR A 1 106 ? -6.488 -1.942 4.008 1 93.69 106 THR A O 1
ATOM 865 N N . THR A 1 107 ? -6.543 -1.607 6.199 1 94.44 107 THR A N 1
ATOM 866 C CA . THR A 1 107 ? -5.719 -0.404 6.211 1 94.44 107 THR A CA 1
ATOM 867 C C . THR A 1 107 ? -4.516 -0.582 7.133 1 94.44 107 THR A C 1
ATOM 869 O O . THR A 1 107 ? -4.664 -0.996 8.281 1 94.44 107 THR A O 1
ATOM 872 N N . GLY A 1 108 ? -3.348 -0.369 6.543 1 93.94 108 GLY A N 1
ATOM 873 C CA . GLY A 1 108 ? -2.143 -0.508 7.348 1 93.94 108 GLY A CA 1
ATOM 874 C C . GLY A 1 108 ? -1.331 0.771 7.43 1 93.94 108 GLY A C 1
ATOM 875 O O . GLY A 1 108 ? -1.523 1.688 6.629 1 93.94 108 GLY A O 1
ATOM 876 N N . LEU A 1 109 ? -0.506 0.843 8.43 1 92.06 109 LEU A N 1
ATOM 877 C CA . LEU A 1 109 ? 0.456 1.929 8.57 1 92.06 109 LEU A CA 1
ATOM 878 C C . LEU A 1 109 ? 1.65 1.489 9.414 1 92.06 109 LEU A C 1
ATOM 880 O 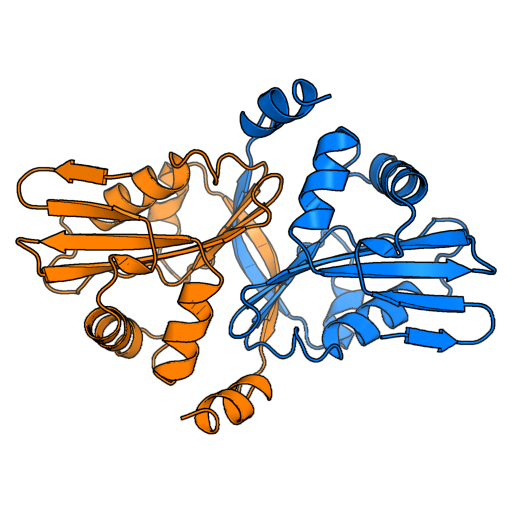O . LEU A 1 109 ? 1.593 0.459 10.094 1 92.06 109 LEU A O 1
ATOM 884 N N . PHE A 1 110 ? 2.66 2.207 9.188 1 89.44 110 PHE A N 1
ATOM 885 C CA . PHE A 1 110 ? 3.838 2.039 10.031 1 89.44 110 PHE A CA 1
ATOM 886 C C . PHE A 1 110 ? 3.936 3.166 11.055 1 89.44 110 PHE A C 1
ATOM 888 O O . PHE A 1 110 ? 3.676 4.328 10.734 1 89.44 110 PHE A O 1
ATOM 895 N N . THR A 1 111 ? 4.164 2.771 12.281 1 80.12 111 THR A N 1
ATOM 896 C CA . THR A 1 111 ? 4.441 3.75 13.32 1 80.12 111 THR A CA 1
ATOM 897 C C . THR A 1 111 ? 5.418 3.186 14.352 1 80.12 111 THR A C 1
ATOM 899 O O . THR A 1 111 ? 5.34 2.008 14.703 1 80.12 111 THR A O 1
ATOM 902 N N . LYS A 1 112 ? 6.34 3.965 14.75 1 76.31 112 LYS A N 1
ATOM 903 C CA . LYS A 1 112 ? 7.32 3.527 15.734 1 76.31 112 LYS A CA 1
ATOM 904 C C . LYS A 1 112 ? 6.773 3.664 17.156 1 76.31 112 LYS A C 1
ATOM 906 O O . LYS A 1 112 ? 6.949 2.77 17.984 1 76.31 112 LYS A O 1
ATOM 911 N N . ASP A 1 113 ? 6.109 4.758 17.484 1 73.38 113 ASP A N 1
ATOM 912 C CA . ASP A 1 113 ? 5.812 5.047 18.875 1 73.38 113 ASP A CA 1
ATOM 913 C C . ASP A 1 113 ? 4.391 5.578 19.047 1 73.38 113 ASP A C 1
ATOM 915 O O . ASP A 1 113 ? 4.004 6.02 20.125 1 73.38 113 ASP A O 1
ATOM 919 N N . ALA A 1 114 ? 3.621 5.547 18.016 1 76 114 ALA A N 1
ATOM 920 C CA . ALA A 1 114 ? 2.301 6.164 18.109 1 76 114 ALA A CA 1
ATOM 921 C C . ALA A 1 114 ? 1.204 5.105 18.156 1 76 114 ALA A C 1
ATOM 923 O O . ALA A 1 114 ? 0.099 5.316 17.656 1 76 114 ALA A O 1
ATOM 924 N N . HIS A 1 115 ? 1.477 3.949 18.766 1 79.19 115 HIS A N 1
ATOM 925 C CA . HIS A 1 115 ? 0.551 2.822 18.766 1 79.19 115 HIS A CA 1
ATOM 926 C C . HIS A 1 115 ? -0.757 3.184 19.453 1 79.19 115 HIS A C 1
ATOM 928 O O . HIS A 1 115 ? -1.84 2.896 18.938 1 79.19 115 HIS A O 1
ATOM 934 N N . THR A 1 116 ? -0.607 3.838 20.562 1 77.25 116 THR A N 1
ATOM 935 C CA . THR A 1 116 ? -1.792 4.18 21.344 1 77.25 116 THR A CA 1
ATOM 936 C C . THR A 1 116 ? -2.711 5.105 20.562 1 77.25 116 THR A C 1
ATOM 938 O O . THR A 1 116 ? -3.936 4.973 20.609 1 77.25 116 THR A O 1
ATOM 941 N N . PHE A 1 117 ? -2.07 5.934 19.812 1 78.81 117 PHE A N 1
ATOM 942 C CA . PHE A 1 117 ? -2.803 6.875 18.984 1 78.81 117 PHE A CA 1
ATOM 943 C C . PHE A 1 117 ? -3.68 6.141 17.969 1 78.81 117 PHE A C 1
ATOM 945 O O . PHE A 1 117 ? -4.867 6.438 17.844 1 78.81 117 PHE A O 1
ATOM 952 N N . TYR A 1 118 ? -3.213 5.098 17.406 1 85.75 118 TYR A N 1
ATOM 953 C CA . TYR A 1 118 ? -3.895 4.43 16.297 1 85.75 118 TYR A CA 1
ATOM 954 C C . TYR A 1 118 ? -4.863 3.375 16.828 1 85.75 118 TYR A C 1
ATOM 956 O O . TYR A 1 118 ? -5.828 3.02 16.141 1 85.75 118 TYR A O 1
ATOM 964 N N . GLU A 1 119 ? -4.688 2.916 18.016 1 85.56 119 GLU A N 1
ATOM 965 C CA . GLU A 1 119 ? -5.562 1.908 18.609 1 85.56 119 GLU A CA 1
ATOM 966 C C . GLU A 1 119 ? -6.992 2.43 18.75 1 85.56 119 GLU A C 1
ATOM 968 O O . GLU A 1 119 ? -7.949 1.663 18.641 1 85.56 119 GLU A O 1
ATOM 973 N N . GLN A 1 120 ? -7.082 3.689 18.953 1 82.12 120 GLN A N 1
ATOM 974 C CA . GLN A 1 120 ? -8.398 4.309 19.094 1 82.12 120 GLN A CA 1
ATOM 975 C C . GLN A 1 120 ? -9.203 4.195 17.812 1 82.12 120 GLN A C 1
ATOM 977 O O . GLN A 1 120 ? -10.43 4.293 17.828 1 82.12 120 GLN A O 1
ATOM 982 N N . TYR A 1 121 ? -8.539 3.986 16.75 1 83.38 121 TYR A N 1
ATOM 983 C CA . TYR A 1 121 ? -9.188 3.852 15.445 1 83.38 121 TYR A CA 1
ATOM 984 C C . TYR A 1 121 ? -9.219 2.395 15 1 83.38 121 TYR A C 1
ATOM 986 O O . TYR A 1 121 ? -9.242 2.105 13.805 1 83.38 121 TYR A O 1
ATOM 994 N N . ASN A 1 122 ? -9.062 1.472 15.977 1 86.62 122 ASN A N 1
ATOM 995 C CA . ASN A 1 122 ? -9.195 0.031 15.789 1 86.62 122 ASN A CA 1
ATOM 996 C C . ASN A 1 122 ? -8 -0.55 15.039 1 86.62 122 ASN A C 1
ATOM 998 O O . ASN A 1 122 ? -8.133 -1.573 14.359 1 86.62 122 ASN A O 1
ATOM 1002 N N . PHE A 1 123 ? -6.98 0.187 15.094 1 90.69 123 PHE A N 1
ATOM 1003 C CA . PHE A 1 123 ? -5.738 -0.4 14.602 1 90.69 123 PHE A CA 1
ATOM 1004 C C . PHE A 1 123 ? -5.133 -1.332 15.641 1 90.69 123 PHE A C 1
ATOM 1006 O O . PHE A 1 123 ? -5.188 -1.051 16.844 1 90.69 123 PHE A O 1
ATOM 1013 N N . LYS A 1 124 ? -4.617 -2.381 15.133 1 91.38 124 LYS A N 1
ATOM 1014 C CA . LYS A 1 124 ? -3.941 -3.352 15.984 1 91.38 124 LYS A CA 1
ATOM 1015 C C . LYS A 1 124 ? -2.547 -3.674 15.453 1 91.38 124 LYS A C 1
ATOM 1017 O O . LYS A 1 124 ? -2.309 -3.615 14.25 1 91.38 124 LYS A O 1
ATOM 1022 N N . SER A 1 125 ? -1.763 -4.113 16.375 1 89.94 125 SER A N 1
ATOM 1023 C CA . SER A 1 125 ? -0.405 -4.48 15.984 1 89.94 125 SER A CA 1
ATOM 1024 C C . SER A 1 125 ? -0.388 -5.789 15.203 1 89.94 125 SER A C 1
ATOM 1026 O O . SER A 1 125 ? -1.082 -6.742 15.555 1 89.94 125 SER A O 1
ATOM 1028 N N . VAL A 1 126 ? 0.337 -5.762 14.164 1 89.56 126 VAL A N 1
ATOM 1029 C CA . VAL A 1 126 ? 0.492 -6.953 13.336 1 89.56 126 VAL A CA 1
ATOM 1030 C C . VAL A 1 126 ? 1.939 -7.07 12.867 1 89.56 126 VAL A C 1
ATOM 1032 O O . VAL A 1 126 ? 2.562 -6.07 12.5 1 89.56 126 VAL A O 1
ATOM 1035 N N . ASP A 1 127 ? 2.387 -8.289 12.875 1 86.94 127 ASP A N 1
ATOM 1036 C CA . ASP A 1 127 ? 3.732 -8.547 12.375 1 86.94 127 ASP A CA 1
ATOM 1037 C C . ASP A 1 127 ? 3.736 -8.672 10.852 1 86.94 127 ASP A C 1
ATOM 1039 O O . ASP A 1 127 ? 2.969 -9.453 10.281 1 86.94 127 ASP A O 1
ATOM 1043 N N . THR A 1 128 ? 4.52 -7.836 10.328 1 90.75 128 THR A N 1
ATOM 1044 C CA . THR A 1 128 ? 4.699 -7.887 8.883 1 90.75 128 THR A CA 1
ATOM 1045 C C . THR A 1 128 ? 6.18 -7.969 8.523 1 90.75 128 THR A C 1
ATOM 1047 O O . THR A 1 128 ? 7.031 -8.102 9.398 1 90.75 128 THR A O 1
ATOM 1050 N N . MET A 1 129 ? 6.418 -8.086 7.234 1 92.25 129 MET A N 1
ATOM 1051 C CA . MET A 1 129 ? 7.801 -8.055 6.77 1 92.25 129 MET A CA 1
ATOM 1052 C C . MET A 1 129 ? 8.023 -6.906 5.797 1 92.25 129 MET A C 1
ATOM 1054 O O . MET A 1 129 ? 7.121 -6.539 5.043 1 92.25 129 MET A O 1
ATOM 1058 N N . GLN A 1 130 ? 9.242 -6.41 5.918 1 92.75 130 GLN A N 1
ATOM 1059 C CA . GLN A 1 130 ? 9.594 -5.305 5.027 1 92.75 130 GLN A CA 1
ATOM 1060 C C . GLN A 1 130 ? 11.023 -5.441 4.52 1 92.75 130 GLN A C 1
ATOM 1062 O O . GLN A 1 130 ? 11.883 -5.996 5.207 1 92.75 130 GLN A O 1
ATOM 1067 N N . ARG A 1 131 ? 11.188 -5.02 3.322 1 92.12 131 ARG A N 1
ATOM 1068 C CA . ARG A 1 131 ? 12.492 -4.828 2.701 1 92.12 131 ARG A CA 1
ATOM 1069 C C . ARG A 1 131 ? 12.758 -3.352 2.434 1 92.12 131 ARG A C 1
ATOM 1071 O O . ARG A 1 131 ? 11.945 -2.672 1.802 1 92.12 131 ARG A O 1
ATOM 1078 N N . VAL A 1 132 ? 13.922 -2.863 2.91 1 90.75 132 VAL A N 1
ATOM 1079 C CA . VAL A 1 132 ? 14.258 -1.45 2.762 1 90.75 132 VAL A CA 1
ATOM 1080 C C . VAL A 1 132 ? 15.539 -1.306 1.938 1 90.75 132 VAL A C 1
ATOM 1082 O O . VAL A 1 132 ? 16.547 -1.958 2.225 1 90.75 132 VAL A O 1
ATOM 1085 N N . VAL A 1 133 ? 15.367 -0.484 0.953 1 86.38 133 VAL A N 1
ATOM 1086 C CA . VAL A 1 133 ? 16.516 -0.162 0.104 1 86.38 133 VAL A CA 1
ATOM 1087 C C . VAL A 1 133 ? 16.906 1.302 0.297 1 86.38 133 VAL A C 1
ATOM 1089 O O . VAL A 1 133 ? 16.062 2.197 0.16 1 86.38 133 VAL A O 1
ATOM 1092 N N . HIS A 1 134 ? 18.062 1.609 0.658 1 78.62 134 HIS A N 1
ATOM 1093 C CA . HIS A 1 134 ? 18.5 2.955 1.014 1 78.62 134 HIS A CA 1
ATOM 1094 C C . HIS A 1 134 ? 18.625 3.838 -0.223 1 78.62 134 HIS A C 1
ATOM 1096 O O . HIS A 1 134 ? 18.266 5.02 -0.188 1 78.62 134 HIS A O 1
ATOM 1102 N N . ASP A 1 135 ? 19.109 3.322 -1.363 1 78.69 135 ASP A N 1
ATOM 1103 C CA . ASP A 1 135 ? 19.297 4.082 -2.596 1 78.69 135 ASP A CA 1
ATOM 1104 C C . ASP A 1 135 ? 18.547 3.434 -3.756 1 78.69 135 ASP A C 1
ATOM 1106 O O . ASP A 1 135 ? 19.156 2.82 -4.633 1 78.69 135 ASP A O 1
ATOM 1110 N N . PRO A 1 136 ? 17.219 3.764 -3.656 1 81.88 136 PRO A N 1
ATOM 1111 C CA . PRO A 1 136 ? 16.469 3.129 -4.738 1 81.88 136 PRO A CA 1
ATOM 1112 C C . PRO A 1 136 ? 16.812 3.703 -6.113 1 81.88 136 PRO A C 1
ATOM 1114 O O . PRO A 1 136 ? 16.953 4.918 -6.258 1 81.88 136 PRO A O 1
ATOM 1117 N N . LYS A 1 137 ? 16.922 2.875 -7.074 1 74.38 137 LYS A N 1
ATOM 1118 C CA . LYS A 1 137 ? 17.312 3.256 -8.43 1 74.38 137 LYS A CA 1
ATOM 1119 C C . LYS A 1 137 ? 16.344 4.285 -9.008 1 74.38 137 LYS A C 1
ATOM 1121 O O . LYS A 1 137 ? 16.734 5.145 -9.789 1 74.38 137 LYS A O 1
ATOM 1126 N N . CYS A 1 138 ? 15.148 4.176 -8.602 1 72.81 138 CYS A N 1
ATOM 1127 C CA . CYS A 1 138 ? 14.133 5.055 -9.172 1 72.81 138 CYS A CA 1
ATOM 1128 C C . CYS A 1 138 ? 14.367 6.504 -8.758 1 72.81 138 CYS A C 1
ATOM 1130 O O . CYS A 1 138 ? 13.891 7.426 -9.422 1 72.81 138 CYS A O 1
ATOM 1132 N N . TRP A 1 139 ? 15.023 6.66 -7.664 1 75.62 139 TRP A N 1
ATOM 1133 C CA . TRP A 1 139 ? 15.266 8.031 -7.223 1 75.62 139 TRP A CA 1
ATOM 1134 C C . TRP A 1 139 ? 16.266 8.727 -8.141 1 75.62 139 TRP A C 1
ATOM 1136 O O . TRP A 1 139 ? 16.281 9.961 -8.219 1 75.62 139 TRP A O 1
ATOM 1146 N N . ASN A 1 140 ? 17.141 7.945 -8.68 1 71.38 140 ASN A N 1
ATOM 1147 C CA . ASN A 1 140 ? 18.156 8.508 -9.555 1 71.38 140 ASN A CA 1
ATOM 1148 C C . ASN A 1 140 ? 17.562 8.953 -10.891 1 71.38 140 ASN A C 1
ATOM 1150 O O . ASN A 1 140 ? 18.094 9.859 -11.539 1 71.38 140 ASN A O 1
ATOM 1154 N N . ASN A 1 141 ? 16.562 8.328 -11.383 1 61.25 141 ASN A N 1
ATOM 1155 C CA . ASN A 1 141 ? 15.961 8.641 -12.68 1 61.25 141 ASN A CA 1
ATOM 1156 C C . ASN A 1 141 ? 15 9.82 -12.586 1 61.25 141 ASN A C 1
ATOM 1158 O O . ASN A 1 141 ? 14.578 10.359 -13.609 1 61.25 141 ASN A O 1
ATOM 1162 N N . LEU A 1 142 ? 14.453 10.172 -11.516 1 62.91 142 LEU A N 1
ATOM 1163 C CA . LEU A 1 142 ? 13.477 11.258 -11.391 1 62.91 142 LEU A CA 1
ATOM 1164 C C . LEU A 1 142 ? 14.148 12.617 -11.562 1 62.91 142 LEU A C 1
ATOM 1166 O O . LEU A 1 142 ? 13.523 13.562 -12.039 1 62.91 142 LEU A O 1
ATOM 1170 N N . SER A 1 143 ? 15.359 12.812 -11.055 1 50 143 SER A N 1
ATOM 1171 C CA . SER A 1 143 ? 16.031 14.102 -11.164 1 50 143 SER A CA 1
ATOM 1172 C C . SER A 1 143 ? 16.141 14.555 -12.617 1 50 143 SER A C 1
ATOM 1174 O O . SER A 1 143 ? 16.25 15.742 -12.898 1 50 143 SER A O 1
ATOM 1176 N N . SER A 1 144 ? 16.297 13.703 -13.547 1 40.69 144 SER A N 1
ATOM 1177 C CA . SER A 1 144 ? 16.641 14.172 -14.891 1 40.69 144 SER A CA 1
ATOM 1178 C C . SER A 1 144 ? 15.406 14.719 -15.609 1 40.69 144 SER A C 1
ATOM 1180 O O . SER A 1 144 ? 15.484 15.102 -16.781 1 40.69 144 SER A O 1
ATOM 1182 N N . VAL A 1 145 ? 14.273 14.328 -15.328 1 34.53 145 VAL A N 1
ATOM 1183 C CA . VAL A 1 145 ? 13.172 14.867 -16.125 1 34.53 145 VAL A CA 1
ATOM 1184 C C . VAL A 1 145 ? 12.875 16.297 -15.68 1 34.53 145 VAL A C 1
ATOM 1186 O O . VAL A 1 145 ? 12.172 16.516 -14.695 1 34.53 145 VAL A O 1
ATOM 1189 N N . ASN A 1 146 ? 13.734 17.062 -15.055 1 27.05 146 ASN A N 1
ATOM 1190 C CA . ASN A 1 146 ? 13.539 18.5 -15.07 1 27.05 146 ASN A CA 1
ATOM 1191 C C . ASN A 1 146 ? 13.438 19.047 -16.5 1 27.05 146 ASN A C 1
ATOM 1193 O O . ASN A 1 146 ? 14.297 18.75 -17.328 1 27.05 146 ASN A O 1
ATOM 1197 N N . MET B 1 1 ? 6.707 -7.125 -19.453 1 89.62 1 MET B N 1
ATOM 1198 C CA . MET B 1 1 ? 7.906 -7.879 -19.109 1 89.62 1 MET B CA 1
ATOM 1199 C C . MET B 1 1 ? 7.59 -9.359 -18.953 1 89.62 1 MET B C 1
ATOM 1201 O O . MET B 1 1 ? 6.512 -9.727 -18.484 1 89.62 1 MET B O 1
ATOM 1205 N N . GLU B 1 2 ? 8.523 -10.117 -19.438 1 94 2 GLU B N 1
ATOM 1206 C CA . GLU B 1 2 ? 8.336 -11.562 -19.359 1 94 2 GLU B CA 1
ATOM 1207 C C . GLU B 1 2 ? 9.617 -12.258 -18.906 1 94 2 GLU B C 1
ATOM 1209 O O . GLU B 1 2 ? 10.719 -11.836 -19.266 1 94 2 GLU B O 1
ATOM 1214 N N . TRP B 1 3 ? 9.422 -13.234 -18.047 1 95.75 3 TRP B N 1
ATOM 1215 C CA . TRP B 1 3 ? 10.508 -14.109 -17.609 1 95.75 3 TRP B CA 1
ATOM 1216 C C . TRP B 1 3 ? 10.203 -15.562 -17.938 1 95.75 3 TRP B C 1
ATOM 1218 O O . TRP B 1 3 ? 9.055 -16 -17.812 1 95.75 3 TRP B O 1
ATOM 1228 N N . HIS B 1 4 ? 11.195 -16.25 -18.375 1 96.06 4 HIS B N 1
ATOM 1229 C CA . HIS B 1 4 ? 11.016 -17.656 -18.75 1 96.06 4 HIS B CA 1
ATOM 1230 C C . HIS B 1 4 ? 11.938 -18.562 -17.953 1 96.06 4 HIS B C 1
ATOM 1232 O O . HIS B 1 4 ? 13.094 -18.219 -17.688 1 96.06 4 HIS B O 1
ATOM 1238 N N . LYS B 1 5 ? 11.375 -19.672 -17.531 1 94.25 5 LYS B N 1
ATOM 1239 C CA . LYS B 1 5 ? 12.109 -20.75 -16.875 1 94.25 5 LYS B CA 1
ATOM 1240 C C . LYS B 1 5 ? 11.508 -22.109 -17.219 1 94.25 5 LYS B C 1
ATOM 1242 O O . LYS B 1 5 ? 10.406 -22.438 -16.781 1 94.25 5 LYS B O 1
ATOM 1247 N N . ASP B 1 6 ? 12.234 -22.922 -18.016 1 93.19 6 ASP B N 1
ATOM 1248 C CA . ASP B 1 6 ? 11.711 -24.219 -18.469 1 93.19 6 ASP B CA 1
ATOM 1249 C C . ASP B 1 6 ? 10.375 -24.047 -19.172 1 93.19 6 ASP B C 1
ATOM 1251 O O . ASP B 1 6 ? 10.281 -23.328 -20.172 1 93.19 6 ASP B O 1
ATOM 1255 N N . HIS B 1 7 ? 9.344 -24.672 -18.625 1 94.44 7 HIS B N 1
ATOM 1256 C CA . HIS B 1 7 ? 8.031 -24.578 -19.25 1 94.44 7 HIS B CA 1
ATOM 1257 C C . HIS B 1 7 ? 7.141 -23.578 -18.531 1 94.44 7 HIS B C 1
ATOM 1259 O O . HIS B 1 7 ? 5.922 -23.578 -18.703 1 94.44 7 HIS B O 1
ATOM 1265 N N . TYR B 1 8 ? 7.805 -22.766 -17.766 1 97.75 8 TYR B N 1
ATOM 1266 C CA . TYR B 1 8 ? 7.047 -21.781 -17.016 1 97.75 8 TYR B CA 1
ATOM 1267 C C . TYR B 1 8 ? 7.281 -20.375 -17.562 1 97.75 8 TYR B C 1
ATOM 1269 O O . TYR B 1 8 ? 8.336 -20.094 -18.156 1 97.75 8 TYR B O 1
ATOM 1277 N N . LEU B 1 9 ? 6.258 -19.562 -17.391 1 98.06 9 LEU B N 1
ATOM 1278 C CA . LEU B 1 9 ? 6.293 -18.156 -17.797 1 98.06 9 LEU B CA 1
ATOM 1279 C C . LEU B 1 9 ? 5.758 -17.266 -16.688 1 98.06 9 LEU B C 1
ATOM 1281 O O . LEU B 1 9 ? 4.738 -17.578 -16.062 1 98.06 9 LEU B O 1
ATOM 1285 N N . ILE B 1 10 ? 6.504 -16.219 -16.391 1 98.19 10 ILE B N 1
ATOM 1286 C CA . ILE B 1 10 ? 5.969 -15.133 -15.562 1 98.19 10 ILE B CA 1
ATOM 1287 C C . ILE B 1 10 ? 5.816 -13.867 -16.406 1 98.19 10 ILE B C 1
ATOM 1289 O O . ILE B 1 10 ? 6.719 -13.508 -17.156 1 98.19 10 ILE B O 1
ATOM 1293 N N . CYS B 1 11 ? 4.703 -13.281 -16.312 1 97.25 11 CYS B N 1
ATOM 1294 C CA . CYS B 1 11 ? 4.508 -12.023 -17.031 1 97.25 11 CYS B CA 1
ATOM 1295 C C . CYS B 1 11 ? 3.717 -11.031 -16.188 1 97.25 11 CYS B C 1
ATOM 1297 O O . CYS B 1 11 ? 3.088 -11.414 -15.203 1 97.25 11 CYS B O 1
ATOM 1299 N N . CYS B 1 12 ? 3.824 -9.789 -16.578 1 96.5 12 CYS B N 1
ATOM 1300 C CA . CYS B 1 12 ? 3.158 -8.727 -15.836 1 96.5 12 CYS B CA 1
ATOM 1301 C C . CYS B 1 12 ? 2.031 -8.109 -16.656 1 96.5 12 CYS B C 1
ATOM 1303 O O . CYS B 1 12 ? 2.057 -8.148 -17.891 1 96.5 12 CYS B O 1
ATOM 1305 N N . GLY B 1 13 ? 1.087 -7.531 -15.945 1 96.06 13 GLY B N 1
ATOM 1306 C CA . GLY B 1 13 ? 0.028 -6.781 -16.594 1 96.06 13 GLY B CA 1
ATOM 1307 C C . GLY B 1 13 ? -1.347 -7.395 -16.406 1 96.06 13 GLY B C 1
ATOM 1308 O O . GLY B 1 13 ? -1.525 -8.602 -16.578 1 96.06 13 GLY B O 1
ATOM 1309 N N . PHE B 1 14 ? -2.287 -6.605 -16.172 1 97.31 14 PHE B N 1
ATOM 1310 C CA . PHE B 1 14 ? -3.656 -7.039 -15.914 1 97.31 14 PHE B CA 1
ATOM 1311 C C . PHE B 1 14 ? -4.23 -7.75 -17.141 1 97.31 14 PHE B C 1
ATOM 1313 O O . PHE B 1 14 ? -4.926 -8.758 -17 1 97.31 14 PHE B O 1
ATOM 1320 N N . GLU B 1 15 ? -3.879 -7.238 -18.328 1 96.31 15 GLU B N 1
ATOM 1321 C CA . GLU B 1 15 ? -4.465 -7.734 -19.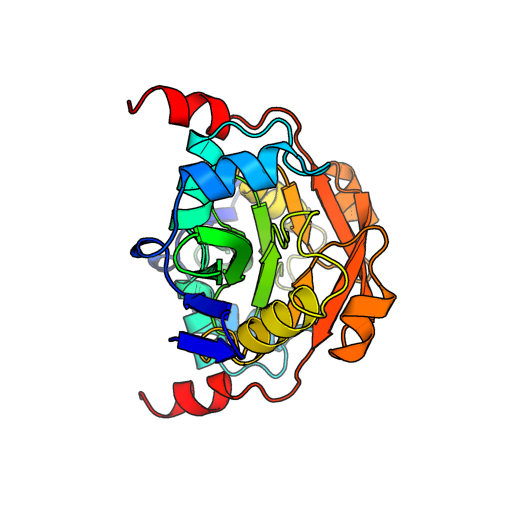562 1 96.31 15 GLU B CA 1
ATOM 1322 C C . GLU B 1 15 ? -4.008 -9.164 -19.859 1 96.31 15 GLU B C 1
ATOM 1324 O O . GLU B 1 15 ? -4.633 -9.867 -20.641 1 96.31 15 GLU B O 1
ATOM 1329 N N . ARG B 1 16 ? -3.027 -9.609 -19.25 1 96.62 16 ARG B N 1
ATOM 1330 C CA . ARG B 1 16 ? -2.469 -10.938 -19.5 1 96.62 16 ARG B CA 1
ATOM 1331 C C . ARG B 1 16 ? -2.984 -11.953 -18.469 1 96.62 16 ARG B C 1
ATOM 1333 O O . ARG B 1 16 ? -2.719 -13.148 -18.594 1 96.62 16 ARG B O 1
ATOM 1340 N N . MET B 1 17 ? -3.725 -11.469 -17.562 1 98.38 17 MET B N 1
ATOM 1341 C CA . MET B 1 17 ? -4.176 -12.344 -16.484 1 98.38 17 MET B CA 1
ATOM 1342 C C . MET B 1 17 ? -5.438 -13.102 -16.875 1 98.38 17 MET B C 1
ATOM 1344 O O . MET B 1 17 ? -6.246 -12.594 -17.656 1 98.38 17 MET B O 1
ATOM 1348 N N . ASP B 1 18 ? -5.562 -14.266 -16.422 1 98.5 18 ASP B N 1
ATOM 1349 C CA . ASP B 1 18 ? -6.809 -15.031 -16.422 1 98.5 18 ASP B CA 1
ATOM 1350 C C . ASP B 1 18 ? -7.594 -14.805 -15.141 1 98.5 18 ASP B C 1
ATOM 1352 O O . ASP B 1 18 ? -7.375 -15.508 -14.148 1 98.5 18 ASP B O 1
ATOM 1356 N N . THR B 1 19 ? -8.578 -13.914 -15.227 1 98.31 19 THR B N 1
ATOM 1357 C CA . THR B 1 19 ? -9.25 -13.477 -14.008 1 98.31 19 THR B CA 1
ATOM 1358 C C . THR B 1 19 ? -10 -14.633 -13.359 1 98.31 19 THR B C 1
ATOM 1360 O O . THR B 1 19 ? -10.133 -14.688 -12.141 1 98.31 19 THR B O 1
ATOM 1363 N N . ASP B 1 20 ? -10.477 -15.578 -14.133 1 98.31 20 ASP B N 1
ATOM 1364 C CA . ASP B 1 20 ? -11.133 -16.75 -13.57 1 98.31 20 ASP B CA 1
ATOM 1365 C C . ASP B 1 20 ? -10.141 -17.609 -12.789 1 98.31 20 ASP B C 1
ATOM 1367 O O . ASP B 1 20 ? -10.438 -18.078 -11.688 1 98.31 20 ASP B O 1
ATOM 1371 N N . ALA B 1 21 ? -9 -17.844 -13.367 1 98.44 21 ALA 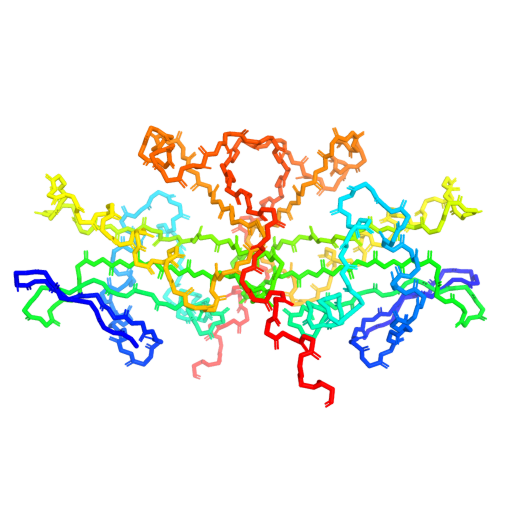B N 1
ATOM 1372 C CA . ALA B 1 21 ? -7.965 -18.641 -12.695 1 98.44 21 ALA B CA 1
ATOM 1373 C C . ALA B 1 21 ? -7.516 -17.953 -11.398 1 98.44 21 ALA B C 1
ATOM 1375 O O . ALA B 1 21 ? -7.316 -18.625 -10.383 1 98.44 21 ALA B O 1
ATOM 1376 N N . VAL B 1 22 ? -7.344 -16.656 -11.422 1 98.62 22 VAL B N 1
ATOM 1377 C CA . VAL B 1 22 ? -6.922 -15.906 -10.25 1 98.62 22 VAL B CA 1
ATOM 1378 C C . VAL B 1 22 ? -7.977 -16.031 -9.148 1 98.62 22 VAL B C 1
ATOM 1380 O O . VAL B 1 22 ? -7.645 -16.266 -7.988 1 98.62 22 VAL B O 1
ATOM 1383 N N . TYR B 1 23 ? -9.234 -15.867 -9.609 1 98.25 23 TYR B N 1
ATOM 1384 C CA . TYR B 1 23 ? -10.328 -16.016 -8.648 1 98.25 23 TYR B CA 1
ATOM 1385 C C . TYR B 1 23 ? -10.305 -17.391 -8 1 98.25 23 TYR B C 1
ATOM 1387 O O . TYR B 1 23 ? -10.438 -17.516 -6.781 1 98.25 23 TYR B O 1
ATOM 1395 N N . GLU B 1 24 ? -10.141 -18.391 -8.766 1 97.81 24 GLU B N 1
ATOM 1396 C CA . GLU B 1 24 ? -10.102 -19.766 -8.242 1 97.81 24 GLU B CA 1
ATOM 1397 C C . GLU B 1 24 ? -8.938 -19.953 -7.273 1 97.81 24 GLU B C 1
ATOM 1399 O O . GLU B 1 24 ? -9.109 -20.547 -6.207 1 97.81 24 GLU B O 1
ATOM 1404 N N . LEU B 1 25 ? -7.754 -19.5 -7.637 1 98 25 LEU B N 1
ATOM 1405 C CA . LEU B 1 25 ? -6.586 -19.594 -6.773 1 98 25 LEU B CA 1
ATOM 1406 C C . LEU B 1 25 ? -6.844 -18.906 -5.434 1 98 25 LEU B C 1
ATOM 1408 O O . LEU B 1 25 ? -6.609 -19.5 -4.375 1 98 25 LEU B O 1
ATOM 1412 N N . LEU B 1 26 ? -7.391 -17.672 -5.488 1 97.25 26 LEU B N 1
ATOM 1413 C CA . LEU B 1 26 ? -7.555 -16.875 -4.281 1 97.25 26 LEU B CA 1
ATOM 1414 C C . LEU B 1 26 ? -8.695 -17.406 -3.424 1 97.25 26 LEU B C 1
ATOM 1416 O O . LEU B 1 26 ? -8.656 -17.312 -2.195 1 97.25 26 LEU B O 1
ATOM 1420 N N . SER B 1 27 ? -9.672 -18 -4.074 1 95.88 27 SER B N 1
ATOM 1421 C CA . SER B 1 27 ? -10.789 -18.578 -3.338 1 95.88 27 SER B CA 1
ATOM 1422 C C . SER B 1 27 ? -10.328 -19.703 -2.432 1 95.88 27 SER B C 1
ATOM 1424 O O . SER B 1 27 ? -11.008 -20.047 -1.462 1 95.88 27 SER B O 1
ATOM 1426 N N . ASN B 1 28 ? -9.188 -20.25 -2.723 1 93.25 28 ASN B N 1
ATOM 1427 C CA . ASN B 1 28 ? -8.648 -21.359 -1.937 1 93.25 28 ASN B CA 1
ATOM 1428 C C . ASN B 1 28 ? -7.621 -20.875 -0.921 1 93.25 28 ASN B C 1
ATOM 1430 O O . ASN B 1 28 ? -6.938 -21.688 -0.29 1 93.25 28 ASN B O 1
ATOM 1434 N N . SER B 1 29 ? -7.492 -19.625 -0.76 1 91.44 29 SER B N 1
ATOM 1435 C CA . SER B 1 29 ? -6.578 -19.031 0.213 1 91.44 29 SER B CA 1
ATOM 1436 C C . SER B 1 29 ? -7.309 -18.672 1.5 1 91.44 29 SER B C 1
ATOM 1438 O O . SER B 1 29 ? -8.531 -18.516 1.506 1 91.44 29 SER B O 1
ATOM 1440 N N . TYR B 1 30 ? -6.559 -18.547 2.588 1 87.69 30 TYR B N 1
ATOM 1441 C CA . TYR B 1 30 ? -7.168 -18.172 3.859 1 87.69 30 TYR B CA 1
ATOM 1442 C C . TYR B 1 30 ? -7.43 -16.656 3.916 1 87.69 30 TYR B C 1
ATOM 1444 O O . TYR B 1 30 ? -8.297 -16.203 4.664 1 87.69 30 TYR B O 1
ATOM 1452 N N . TRP B 1 31 ? -6.742 -15.906 3.188 1 87.69 31 TRP B N 1
ATOM 1453 C CA . TRP B 1 31 ? -6.855 -14.453 3.326 1 87.69 31 TRP B CA 1
ATOM 1454 C C . TRP B 1 31 ? -7.898 -13.898 2.365 1 87.69 31 TRP B C 1
ATOM 1456 O O . TRP B 1 31 ? -8.422 -12.797 2.574 1 87.69 31 TRP B O 1
ATOM 1466 N N . ALA B 1 32 ? -8.25 -14.68 1.317 1 91.38 32 ALA B N 1
ATOM 1467 C CA . ALA B 1 32 ? -9.109 -14.094 0.292 1 91.38 32 ALA B CA 1
ATOM 1468 C C . ALA B 1 32 ? -10.266 -15.023 -0.055 1 91.38 32 ALA B C 1
ATOM 1470 O O . ALA B 1 32 ? -10.938 -14.844 -1.072 1 91.38 32 ALA B O 1
ATOM 1471 N N . SER B 1 33 ? -10.547 -15.977 0.707 1 91.44 33 SER B N 1
ATOM 1472 C CA . SER B 1 33 ? -11.523 -17.016 0.4 1 91.44 33 SER B CA 1
ATOM 1473 C C . SER B 1 33 ? -12.922 -16.438 0.242 1 91.44 33 SER B C 1
ATOM 1475 O O . SER B 1 33 ? -13.734 -16.953 -0.529 1 91.44 33 SER B O 1
ATOM 1477 N N . GLU B 1 34 ? -13.211 -15.367 0.903 1 89.56 34 GLU B N 1
ATOM 1478 C CA . GLU B 1 34 ? -14.562 -14.812 0.886 1 89.56 34 GLU B CA 1
ATOM 1479 C C . GLU B 1 34 ? -14.648 -13.602 -0.04 1 89.56 34 GLU B C 1
ATOM 1481 O O . GLU B 1 34 ? -15.672 -12.914 -0.074 1 89.56 34 GLU B O 1
ATOM 1486 N N . ARG B 1 35 ? -13.656 -13.328 -0.758 1 92.94 35 ARG B N 1
ATOM 1487 C CA . ARG B 1 35 ? -13.648 -12.156 -1.631 1 92.94 35 ARG B CA 1
ATOM 1488 C C . ARG B 1 35 ? -14.414 -12.43 -2.92 1 92.94 35 ARG B C 1
ATOM 1490 O O . ARG B 1 35 ? -14.102 -13.375 -3.648 1 92.94 35 ARG B O 1
ATOM 1497 N N . PRO B 1 36 ? -15.414 -11.609 -3.178 1 93.75 36 PRO B N 1
ATOM 1498 C CA . PRO B 1 36 ? -16.125 -11.789 -4.445 1 93.75 36 PRO B CA 1
ATOM 1499 C C . PRO B 1 36 ? -15.227 -11.555 -5.66 1 93.75 36 PRO B C 1
ATOM 1501 O O . PRO B 1 36 ? -14.258 -10.805 -5.578 1 93.75 36 PRO B O 1
ATOM 1504 N N . LYS B 1 37 ? -15.578 -12.164 -6.766 1 95.38 37 LYS B N 1
ATOM 1505 C CA . LYS B 1 37 ? -14.758 -12.086 -7.973 1 95.38 37 LYS B CA 1
ATOM 1506 C C . LYS B 1 37 ? -14.609 -10.641 -8.445 1 95.38 37 LYS B C 1
ATOM 1508 O O . LYS B 1 37 ? -13.523 -10.227 -8.852 1 95.38 37 LYS B O 1
ATOM 1513 N N . ASP B 1 38 ? -15.695 -9.875 -8.359 1 94.88 38 ASP B N 1
ATOM 1514 C CA . ASP B 1 38 ? -15.641 -8.492 -8.82 1 94.88 38 ASP B CA 1
ATOM 1515 C C . ASP B 1 38 ? -14.641 -7.684 -8.008 1 94.88 38 ASP B C 1
ATOM 1517 O O . ASP B 1 38 ? -13.953 -6.812 -8.547 1 94.88 38 ASP B O 1
ATOM 1521 N N . VAL B 1 39 ? -14.547 -7.938 -6.762 1 94.81 39 VAL B N 1
ATOM 1522 C CA . VAL B 1 39 ? -13.602 -7.262 -5.875 1 94.81 39 VAL B CA 1
ATOM 1523 C C . VAL B 1 39 ? -12.172 -7.633 -6.266 1 94.81 39 VAL B C 1
ATOM 1525 O O . VAL B 1 39 ? -11.297 -6.766 -6.344 1 94.81 39 VAL B O 1
ATOM 1528 N N . ILE B 1 40 ? -12.016 -8.922 -6.531 1 96.69 40 ILE B N 1
ATOM 1529 C CA . ILE B 1 40 ? -10.703 -9.398 -6.945 1 96.69 40 ILE B CA 1
ATOM 1530 C C . ILE B 1 40 ? -10.281 -8.703 -8.234 1 96.69 40 ILE B C 1
ATOM 1532 O O . ILE B 1 40 ? -9.188 -8.148 -8.32 1 96.69 40 ILE B O 1
ATOM 1536 N N . VAL B 1 41 ? -11.125 -8.648 -9.141 1 97.19 41 VAL B N 1
ATOM 1537 C CA . VAL B 1 41 ? -10.812 -8.086 -10.453 1 97.19 41 VAL B CA 1
ATOM 1538 C C . VAL B 1 41 ? -10.547 -6.59 -10.32 1 97.19 41 VAL B C 1
ATOM 1540 O O . VAL B 1 41 ? -9.586 -6.07 -10.906 1 97.19 41 VAL B O 1
ATOM 1543 N N . GLN B 1 42 ? -11.305 -5.91 -9.555 1 95.5 42 GLN B N 1
ATOM 1544 C CA . GLN B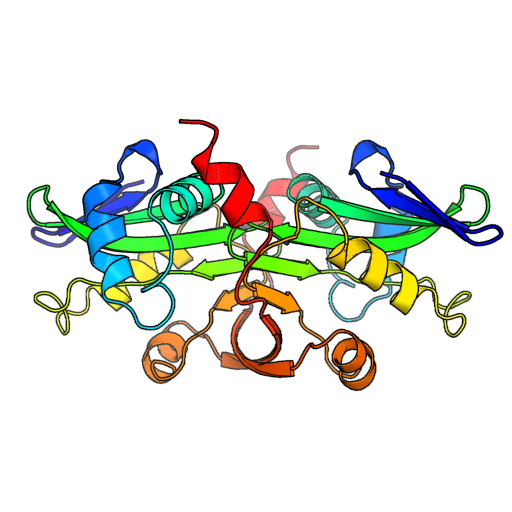 1 42 ? -11.094 -4.48 -9.359 1 95.5 42 GLN B CA 1
ATOM 1545 C C . GLN B 1 42 ? -9.766 -4.207 -8.656 1 95.5 42 GLN B C 1
ATOM 1547 O O . GLN B 1 42 ? -9.062 -3.262 -9 1 95.5 42 GLN B O 1
ATOM 1552 N N . SER B 1 43 ? -9.5 -5.027 -7.672 1 96.5 43 SER B N 1
ATOM 1553 C CA . SER B 1 43 ? -8.227 -4.863 -6.98 1 96.5 43 SER B CA 1
ATOM 1554 C C . SER B 1 43 ? -7.051 -5.082 -7.93 1 96.5 43 SER B C 1
ATOM 1556 O O . SER B 1 43 ? -6.027 -4.402 -7.828 1 96.5 43 SER B O 1
ATOM 1558 N N . MET B 1 44 ? -7.176 -5.977 -8.867 1 97.75 44 MET B N 1
ATOM 1559 C CA . MET B 1 44 ? -6.148 -6.25 -9.875 1 97.75 44 MET B CA 1
ATOM 1560 C C . MET B 1 44 ? -5.938 -5.039 -10.781 1 97.75 44 MET B C 1
ATOM 1562 O O . MET B 1 44 ? -4.801 -4.688 -11.094 1 97.75 44 MET B O 1
ATOM 1566 N N . ARG B 1 45 ? -7 -4.379 -11.109 1 96.69 45 ARG B N 1
ATOM 1567 C CA . ARG B 1 45 ? -6.934 -3.238 -12.016 1 96.69 45 ARG B CA 1
ATOM 1568 C C . ARG B 1 45 ? -6.176 -2.078 -11.383 1 96.69 45 ARG B C 1
ATOM 1570 O O . ARG B 1 45 ? -5.598 -1.247 -12.086 1 96.69 45 ARG B O 1
ATOM 1577 N N . ASN B 1 46 ? -6.129 -2.049 -10.117 1 95.5 46 ASN B N 1
ATOM 1578 C CA . ASN B 1 46 ? -5.484 -0.956 -9.398 1 95.5 46 ASN B CA 1
ATOM 1579 C C . ASN B 1 46 ? -4.152 -1.393 -8.789 1 95.5 46 ASN B C 1
ATOM 1581 O O . ASN B 1 46 ? -3.693 -0.81 -7.805 1 95.5 46 ASN B O 1
ATOM 1585 N N . SER B 1 47 ? -3.594 -2.447 -9.398 1 97.44 47 SER B N 1
ATOM 1586 C CA . SER B 1 47 ? -2.326 -3.004 -8.938 1 97.44 47 SER B CA 1
ATOM 1587 C C . SER B 1 47 ? -1.427 -3.377 -10.109 1 97.44 47 SER B C 1
ATOM 1589 O O . SER B 1 47 ? -1.866 -3.373 -11.258 1 97.44 47 SER B O 1
ATOM 1591 N N . ILE B 1 48 ? -0.156 -3.561 -9.836 1 97.38 48 ILE B N 1
ATOM 1592 C CA . ILE B 1 48 ? 0.702 -4.25 -10.789 1 97.38 48 ILE B CA 1
ATOM 1593 C C . ILE B 1 48 ? 0.55 -5.762 -10.625 1 97.38 48 ILE B C 1
ATOM 1595 O O . ILE B 1 48 ? 0.85 -6.309 -9.555 1 97.38 48 ILE B O 1
ATOM 1599 N N . CYS B 1 49 ? 0.123 -6.41 -11.68 1 98.44 49 CYS B N 1
ATOM 1600 C CA . CYS B 1 49 ? -0.171 -7.836 -11.586 1 98.44 49 CYS B CA 1
ATOM 1601 C C . CYS B 1 49 ? 0.975 -8.664 -12.156 1 98.44 49 CYS B C 1
ATOM 1603 O O . CYS B 1 49 ? 1.578 -8.289 -13.164 1 98.44 49 CYS B O 1
ATOM 1605 N N . PHE B 1 50 ? 1.219 -9.789 -11.531 1 98.56 50 PHE B N 1
ATOM 1606 C CA . PHE B 1 50 ? 2.156 -10.812 -11.977 1 98.56 50 PHE B CA 1
ATOM 1607 C C . PHE B 1 50 ? 1.47 -12.172 -12.07 1 98.56 50 PHE B C 1
ATOM 1609 O O . PHE B 1 50 ? 0.85 -12.625 -11.109 1 98.56 50 PHE B O 1
ATOM 1616 N N . GLY B 1 51 ? 1.527 -12.742 -13.219 1 98.69 51 GLY B N 1
ATOM 1617 C CA . GLY B 1 51 ? 0.998 -14.086 -13.414 1 98.69 51 GLY B CA 1
ATOM 1618 C C . GLY B 1 51 ? 2.074 -15.117 -13.695 1 98.69 51 GLY B C 1
ATOM 1619 O O . GLY B 1 51 ? 3.057 -14.828 -14.383 1 98.69 51 GLY B O 1
ATOM 1620 N N . LEU B 1 52 ? 1.922 -16.266 -13.117 1 98.69 52 LEU B N 1
ATOM 1621 C CA . LEU B 1 52 ? 2.742 -17.438 -13.383 1 98.69 52 LEU B CA 1
ATOM 1622 C C . LEU B 1 52 ? 1.964 -18.469 -14.188 1 98.69 52 LEU B C 1
ATOM 1624 O O . LEU B 1 52 ? 0.845 -18.828 -13.828 1 98.69 52 LEU B O 1
ATOM 1628 N N . PHE B 1 53 ? 2.582 -18.922 -15.266 1 98.62 53 PHE B N 1
ATOM 1629 C CA . PHE B 1 53 ? 1.881 -19.781 -16.203 1 98.62 53 PHE B CA 1
ATOM 1630 C C . PHE B 1 53 ? 2.705 -21.031 -16.516 1 98.62 53 PHE B C 1
ATOM 1632 O O . PHE B 1 53 ? 3.936 -20.969 -16.562 1 98.62 53 PHE B O 1
ATOM 1639 N N . GLU B 1 54 ? 2.008 -22.078 -16.625 1 98.06 54 GLU B N 1
ATOM 1640 C CA . GLU B 1 54 ? 2.543 -23.281 -17.25 1 98.06 54 GLU B CA 1
ATOM 1641 C C . GLU B 1 54 ? 1.758 -23.656 -18.5 1 98.06 54 GLU B C 1
ATOM 1643 O O . GLU B 1 54 ? 0.558 -23.938 -18.438 1 98.06 54 GLU B O 1
ATOM 1648 N N . ASP B 1 55 ? 2.473 -23.703 -19.656 1 95 55 ASP B N 1
ATOM 1649 C CA . ASP B 1 55 ? 1.861 -24.078 -20.922 1 95 55 ASP B CA 1
ATOM 1650 C C . ASP B 1 55 ? 0.562 -23.312 -21.156 1 95 55 ASP B C 1
ATOM 1652 O O . ASP B 1 55 ? -0.469 -23.922 -21.484 1 95 55 ASP B O 1
ATOM 1656 N N . GLY B 1 56 ? 0.525 -22.031 -20.781 1 94.88 56 GLY B N 1
ATOM 1657 C CA . GLY B 1 56 ? -0.588 -21.141 -21.078 1 94.88 56 GLY B CA 1
ATOM 1658 C C . GLY B 1 56 ? -1.618 -21.094 -19.969 1 94.88 56 GLY B C 1
ATOM 1659 O O . GLY B 1 56 ? -2.49 -20.234 -19.953 1 94.88 56 GLY B O 1
ATOM 1660 N N . LYS B 1 57 ? -1.488 -22.016 -19.047 1 97.5 57 LYS B N 1
ATOM 1661 C CA . LYS B 1 57 ? -2.412 -22.047 -17.922 1 97.5 57 LYS B CA 1
ATOM 1662 C C . LYS B 1 57 ? -1.856 -21.25 -16.734 1 97.5 57 LYS B C 1
ATOM 1664 O O . LYS B 1 57 ? -0.716 -21.469 -16.312 1 97.5 57 LYS B O 1
ATOM 1669 N N . GLN B 1 58 ? -2.645 -20.375 -16.234 1 98.5 58 GLN B N 1
ATOM 1670 C CA . GLN B 1 58 ? -2.18 -19.594 -15.094 1 98.5 58 GLN B CA 1
ATOM 1671 C C . GLN B 1 58 ? -2.219 -20.438 -13.812 1 98.5 58 GLN B C 1
ATOM 1673 O O . GLN B 1 58 ? -3.273 -20.938 -13.43 1 98.5 58 GLN B O 1
ATOM 1678 N N . ILE B 1 59 ? -1.071 -20.562 -13.164 1 98.56 59 ILE B N 1
ATOM 1679 C CA . ILE B 1 59 ? -0.96 -21.438 -12.008 1 98.56 59 ILE B CA 1
ATOM 1680 C C . ILE B 1 59 ? -0.477 -20.656 -10.797 1 98.56 59 ILE B C 1
ATOM 1682 O O . ILE B 1 59 ? -0.24 -21.219 -9.727 1 98.56 59 ILE B O 1
ATOM 1686 N N . GLY B 1 60 ? -0.273 -19.344 -10.898 1 98.56 60 GLY B N 1
ATOM 1687 C CA . GLY B 1 60 ? 0.151 -18.484 -9.812 1 98.56 60 GLY B CA 1
ATOM 1688 C C . GLY B 1 60 ? -0.17 -17.016 -10.047 1 98.56 60 GLY B C 1
ATOM 1689 O O . GLY B 1 60 ? -0.496 -16.625 -11.164 1 98.56 60 GLY B O 1
ATOM 1690 N N . PHE B 1 61 ? -0.039 -16.312 -9 1 98.62 61 PHE B N 1
ATOM 1691 C CA . PHE B 1 61 ? -0.45 -14.906 -9.07 1 98.62 61 PHE B CA 1
ATOM 1692 C C . PHE B 1 61 ? 0.18 -14.102 -7.938 1 98.62 61 PHE B C 1
ATOM 1694 O O . PHE B 1 61 ? 0.454 -14.641 -6.863 1 98.62 61 PHE B O 1
ATOM 1701 N N . ALA B 1 62 ? 0.412 -12.867 -8.148 1 98 62 ALA B N 1
ATOM 1702 C CA . ALA B 1 62 ? 0.737 -11.844 -7.164 1 98 62 ALA B CA 1
ATOM 1703 C C . ALA B 1 62 ? 0.403 -10.453 -7.688 1 98 62 ALA B C 1
ATOM 1705 O O . ALA B 1 62 ? 0.304 -10.242 -8.898 1 98 62 ALA B O 1
ATOM 1706 N N . ARG B 1 63 ? 0.222 -9.602 -6.797 1 98.12 63 ARG B N 1
ATOM 1707 C CA . ARG B 1 63 ? 0.039 -8.219 -7.211 1 98.12 63 ARG B CA 1
ATOM 1708 C C . ARG B 1 63 ? 0.695 -7.258 -6.219 1 98.12 63 ARG B C 1
ATOM 1710 O O . ARG B 1 63 ? 1 -7.641 -5.086 1 98.12 63 ARG B O 1
ATOM 1717 N N . VAL B 1 64 ? 0.917 -6.043 -6.707 1 98.12 64 VAL B N 1
ATOM 1718 C CA . VAL B 1 64 ? 1.647 -5.078 -5.891 1 98.12 64 VAL B CA 1
ATOM 1719 C C . VAL B 1 64 ? 0.941 -3.727 -5.934 1 98.12 64 VAL B C 1
ATOM 1721 O O . VAL B 1 64 ? 0.597 -3.232 -7.008 1 98.12 64 VAL B O 1
ATOM 1724 N N . ILE B 1 65 ? 0.642 -3.227 -4.801 1 97.75 65 ILE B N 1
ATOM 1725 C CA . ILE B 1 65 ? 0.168 -1.857 -4.633 1 97.75 65 ILE B CA 1
ATOM 1726 C C . ILE B 1 65 ? 1.35 -0.934 -4.344 1 97.75 65 ILE B C 1
ATOM 1728 O O . ILE B 1 65 ? 2.145 -1.196 -3.438 1 97.75 65 ILE B O 1
ATOM 1732 N N . THR B 1 66 ? 1.505 0.157 -5.125 1 97.31 66 THR B N 1
ATOM 1733 C CA . THR B 1 66 ? 2.727 0.947 -5.016 1 97.31 66 THR B CA 1
ATOM 1734 C C . THR B 1 66 ? 2.475 2.395 -5.43 1 97.31 66 THR B C 1
ATOM 1736 O O . THR B 1 66 ? 1.527 2.678 -6.168 1 97.31 66 THR B O 1
ATOM 1739 N N . ASP B 1 67 ? 3.232 3.287 -4.852 1 95.94 67 ASP B N 1
ATOM 1740 C CA . ASP B 1 67 ? 3.311 4.648 -5.371 1 95.94 67 ASP B CA 1
ATOM 1741 C C . ASP B 1 67 ? 4.445 4.785 -6.383 1 95.94 67 ASP B C 1
ATOM 1743 O O . ASP B 1 67 ? 4.742 5.887 -6.848 1 95.94 67 ASP B O 1
ATOM 1747 N N . HIS B 1 68 ? 5.184 3.717 -6.633 1 93.94 68 HIS B N 1
ATOM 1748 C CA . HIS B 1 68 ? 6.168 3.553 -7.691 1 93.94 68 HIS B CA 1
ATOM 1749 C C . HIS B 1 68 ? 7.492 4.219 -7.32 1 93.94 68 HIS B C 1
ATOM 1751 O O . HIS B 1 68 ? 8.461 4.137 -8.07 1 93.94 68 HIS B O 1
ATOM 1757 N N . VAL B 1 69 ? 7.578 4.836 -6.191 1 93.25 69 VAL B N 1
ATOM 1758 C CA . VAL B 1 69 ? 8.812 5.57 -5.926 1 93.25 69 VAL B CA 1
ATOM 1759 C C . VAL B 1 69 ? 9.273 5.301 -4.496 1 93.25 69 VAL B C 1
ATOM 1761 O O . VAL B 1 69 ? 10.469 5.117 -4.25 1 93.25 69 VAL B O 1
ATOM 1764 N N . VAL B 1 70 ? 8.328 5.227 -3.561 1 94.75 70 VAL B N 1
ATOM 1765 C CA . VAL B 1 70 ? 8.727 5.18 -2.158 1 94.75 70 VAL B CA 1
ATOM 1766 C C . VAL B 1 70 ? 8.328 3.84 -1.549 1 94.75 70 VAL B C 1
ATOM 1768 O O . VAL B 1 70 ? 9.109 3.217 -0.832 1 94.75 70 VAL B O 1
ATOM 1771 N N . PHE B 1 71 ? 7.133 3.43 -1.895 1 95.75 71 PHE B N 1
ATOM 1772 C CA . PHE B 1 71 ? 6.594 2.291 -1.161 1 95.75 71 PHE B CA 1
ATOM 1773 C C . PHE B 1 71 ? 5.852 1.346 -2.1 1 95.75 71 PHE B C 1
ATOM 1775 O O . PHE B 1 71 ? 5.176 1.789 -3.031 1 95.75 71 PHE B O 1
ATOM 1782 N N . ALA B 1 72 ? 5.969 0.049 -1.796 1 96.5 72 ALA B N 1
ATOM 1783 C CA . ALA B 1 72 ? 5.211 -1.014 -2.453 1 96.5 72 ALA B CA 1
ATOM 1784 C C . ALA B 1 72 ? 4.758 -2.066 -1.446 1 96.5 72 ALA B C 1
ATOM 1786 O O . ALA B 1 72 ? 5.492 -2.402 -0.515 1 96.5 72 ALA B O 1
ATOM 1787 N N . TRP B 1 73 ? 3.547 -2.537 -1.643 1 96.81 73 TRP B N 1
ATOM 1788 C CA . TRP B 1 73 ? 2.994 -3.617 -0.832 1 96.81 73 TRP B CA 1
ATOM 1789 C C . TRP B 1 73 ? 2.625 -4.816 -1.7 1 96.81 73 TRP B C 1
ATOM 1791 O O . TRP B 1 73 ? 1.808 -4.699 -2.615 1 96.81 73 TRP B O 1
ATOM 1801 N N . VAL B 1 74 ? 3.254 -5.961 -1.392 1 96.25 74 VAL B N 1
ATOM 1802 C CA . VAL B 1 74 ? 3.006 -7.184 -2.15 1 96.25 74 VAL B CA 1
ATOM 1803 C C . VAL B 1 74 ? 1.794 -7.91 -1.574 1 96.25 74 VAL B C 1
ATOM 1805 O O . VAL B 1 74 ? 1.717 -8.141 -0.365 1 96.25 74 VAL B O 1
ATOM 1808 N N . CYS B 1 75 ? 0.854 -8.289 -2.463 1 95.75 75 CYS B N 1
ATOM 1809 C CA . CYS B 1 75 ? -0.405 -8.906 -2.07 1 95.75 75 CYS B CA 1
ATOM 1810 C C . CYS B 1 75 ? -0.655 -10.18 -2.871 1 95.75 75 CYS B C 1
ATOM 1812 O O . CYS B 1 75 ? -0.151 -10.328 -3.984 1 95.75 75 CYS B O 1
ATOM 1814 N N . ASP B 1 76 ? -1.398 -11.078 -2.264 1 96.12 76 ASP B N 1
ATOM 1815 C CA . ASP B 1 76 ? -2.07 -12.18 -2.939 1 96.12 76 ASP B CA 1
ATOM 1816 C C . ASP B 1 76 ? -1.062 -13.094 -3.639 1 96.12 76 ASP B C 1
ATOM 1818 O O . ASP B 1 76 ? -1.292 -13.531 -4.77 1 96.12 76 ASP B O 1
ATOM 1822 N N . VAL B 1 77 ? 0.057 -13.203 -3.02 1 95.31 77 VAL B N 1
ATOM 1823 C CA . VAL B 1 77 ? 1.032 -14.148 -3.547 1 95.31 77 VAL B CA 1
ATOM 1824 C C . VAL B 1 77 ? 0.524 -15.578 -3.354 1 95.31 77 VAL B C 1
ATOM 1826 O O . VAL B 1 77 ? 0.369 -16.031 -2.221 1 95.31 77 VAL B O 1
ATOM 1829 N N . ILE B 1 78 ? 0.314 -16.25 -4.516 1 96.12 78 ILE B N 1
ATOM 1830 C CA . ILE B 1 78 ? -0.271 -17.578 -4.41 1 96.12 78 ILE B CA 1
ATOM 1831 C C . ILE B 1 78 ? 0.201 -18.438 -5.574 1 96.12 78 ILE B C 1
ATOM 1833 O O . ILE B 1 78 ? 0.359 -17.953 -6.695 1 96.12 78 ILE B O 1
ATOM 1837 N N . ILE B 1 79 ? 0.482 -19.656 -5.266 1 96.81 79 ILE B N 1
ATOM 1838 C CA . ILE B 1 79 ? 0.82 -20.688 -6.23 1 96.81 79 ILE B CA 1
ATOM 1839 C C . ILE B 1 79 ? -0.169 -21.844 -6.113 1 96.81 79 ILE B C 1
ATOM 1841 O O . ILE B 1 79 ? -0.528 -22.25 -5.004 1 96.81 79 ILE B O 1
ATOM 1845 N N . ASP B 1 80 ? -0.637 -22.312 -7.238 1 97.56 80 ASP B N 1
ATOM 1846 C CA . ASP B 1 80 ? -1.448 -23.531 -7.23 1 97.56 80 ASP B CA 1
ATOM 1847 C C . ASP B 1 80 ? -0.793 -24.625 -6.391 1 97.56 80 ASP B C 1
ATOM 1849 O O . ASP B 1 80 ? 0.399 -24.891 -6.539 1 97.56 80 ASP B O 1
ATOM 1853 N N . PRO B 1 81 ? -1.51 -25.234 -5.531 1 96.12 81 PRO B N 1
ATOM 1854 C CA . PRO B 1 81 ? -0.936 -26.234 -4.621 1 96.12 81 PRO B CA 1
ATOM 1855 C C . PRO B 1 81 ? -0.23 -27.359 -5.355 1 96.12 81 PRO B C 1
ATOM 1857 O O . PRO B 1 81 ? 0.77 -27.891 -4.867 1 96.12 81 PRO B O 1
ATOM 1860 N N . HIS B 1 82 ? -0.653 -27.781 -6.473 1 96.25 82 HIS B N 1
ATOM 1861 C CA . HIS B 1 82 ? -0.088 -28.891 -7.238 1 96.25 82 HIS B CA 1
ATOM 1862 C C . HIS B 1 82 ? 1.28 -28.516 -7.805 1 96.25 82 HIS B C 1
ATOM 1864 O O . HIS B 1 82 ? 2.018 -29.391 -8.266 1 96.25 82 HIS B O 1
ATOM 1870 N N . PHE B 1 83 ? 1.623 -27.266 -7.711 1 96.19 83 PHE B N 1
ATOM 1871 C CA . PHE B 1 83 ? 2.871 -26.812 -8.312 1 96.19 83 PHE B CA 1
ATOM 1872 C C . PHE B 1 83 ? 3.816 -26.25 -7.258 1 96.19 83 PHE B C 1
ATOM 1874 O O . PHE B 1 83 ? 4.832 -25.641 -7.586 1 96.19 83 PHE B O 1
ATOM 1881 N N . ARG B 1 84 ? 3.48 -26.422 -6.016 1 93.81 84 ARG B N 1
ATOM 1882 C CA . ARG B 1 84 ? 4.301 -25.891 -4.93 1 93.81 84 ARG B CA 1
ATOM 1883 C C . ARG B 1 84 ? 5.496 -26.797 -4.656 1 93.81 84 ARG B C 1
ATOM 1885 O O . ARG B 1 84 ? 5.551 -27.938 -5.145 1 93.81 84 ARG B O 1
ATOM 1892 N N . GLY B 1 85 ? 6.457 -26.234 -4.016 1 91.69 85 GLY B N 1
ATOM 1893 C CA . GLY B 1 85 ? 7.652 -27 -3.689 1 91.69 85 GLY B CA 1
ATOM 1894 C C . GLY B 1 85 ? 8.648 -27.078 -4.832 1 91.69 85 GLY B C 1
ATOM 1895 O O . GLY B 1 85 ? 9.594 -27.859 -4.793 1 91.69 85 GLY B O 1
ATOM 1896 N N . LYS B 1 86 ? 8.461 -26.297 -5.809 1 93.12 86 LYS B N 1
ATOM 1897 C CA . LYS B 1 86 ? 9.32 -26.312 -6.984 1 93.12 86 LYS B CA 1
ATOM 1898 C C . LYS B 1 86 ? 10.109 -25 -7.102 1 93.12 86 LYS B C 1
ATOM 1900 O O . LYS B 1 86 ? 10.734 -24.734 -8.133 1 93.12 86 LYS B O 1
ATOM 1905 N N . GLY B 1 87 ? 9.977 -24.141 -6.133 1 92.44 87 GLY B N 1
ATOM 1906 C CA . GLY B 1 87 ? 10.703 -22.875 -6.141 1 92.44 87 GLY B CA 1
ATOM 1907 C C . GLY B 1 87 ? 10.023 -21.797 -6.965 1 92.44 87 GLY B C 1
ATOM 1908 O O . GLY B 1 87 ? 10.609 -20.75 -7.219 1 92.44 87 GLY B O 1
ATOM 1909 N N . LEU B 1 88 ? 8.844 -22.078 -7.344 1 95.06 88 LEU B N 1
ATOM 1910 C CA . LEU B 1 88 ? 8.141 -21.156 -8.227 1 95.06 88 LEU B CA 1
ATOM 1911 C C . LEU B 1 88 ? 7.754 -19.875 -7.484 1 95.06 88 LEU B C 1
ATOM 1913 O O . LEU B 1 88 ? 7.746 -18.797 -8.062 1 95.06 88 LEU B O 1
ATOM 1917 N N . GLY B 1 89 ? 7.414 -20.016 -6.25 1 93.25 89 GLY B N 1
ATOM 1918 C CA . GLY B 1 89 ? 7.129 -18.844 -5.438 1 93.25 89 GLY B CA 1
ATOM 1919 C C . GLY B 1 89 ? 8.32 -17.906 -5.297 1 93.25 89 GLY B C 1
ATOM 1920 O O . GLY B 1 89 ? 8.18 -16.688 -5.426 1 93.25 89 GLY B O 1
ATOM 1921 N N . LYS B 1 90 ? 9.43 -18.516 -5.062 1 90.5 90 LYS B N 1
ATOM 1922 C CA . LYS B 1 90 ? 10.664 -17.75 -4.977 1 90.5 90 LYS B CA 1
ATOM 1923 C C . LYS B 1 90 ? 10.953 -17.016 -6.289 1 90.5 90 LYS B C 1
ATOM 1925 O O . LYS B 1 90 ? 11.336 -15.852 -6.281 1 90.5 90 LYS B O 1
ATOM 1930 N N . TRP B 1 91 ? 10.797 -17.766 -7.266 1 94.94 91 TRP B N 1
ATOM 1931 C CA . TRP B 1 91 ? 11.039 -17.188 -8.578 1 94.94 91 TRP B CA 1
ATOM 1932 C C . TRP B 1 91 ? 10.078 -16.031 -8.844 1 94.94 91 TRP B C 1
ATOM 1934 O O . TRP B 1 91 ? 10.492 -14.977 -9.336 1 94.94 91 TRP B O 1
ATOM 1944 N N . LEU B 1 92 ? 8.828 -16.156 -8.516 1 95.44 92 LEU B N 1
ATOM 1945 C CA . LEU B 1 92 ? 7.828 -15.109 -8.656 1 95.44 92 LEU B CA 1
ATOM 1946 C C . LEU B 1 92 ? 8.234 -13.859 -7.887 1 95.44 92 LEU B C 1
ATOM 1948 O O . LEU B 1 92 ? 8.211 -12.75 -8.43 1 95.44 92 LEU B O 1
ATOM 1952 N N . LEU B 1 93 ? 8.656 -14.055 -6.703 1 92.5 93 LEU B N 1
ATOM 1953 C CA . LEU B 1 93 ? 9.078 -12.945 -5.859 1 92.5 93 LEU B CA 1
ATOM 1954 C C . LEU B 1 93 ? 10.312 -12.258 -6.438 1 92.5 93 LEU B C 1
ATOM 1956 O O . LEU B 1 93 ? 10.422 -11.031 -6.398 1 92.5 93 LEU B O 1
ATOM 1960 N N . SER B 1 94 ? 11.227 -13.039 -6.898 1 92.62 94 SER B N 1
ATOM 1961 C CA . SER B 1 94 ? 12.43 -12.461 -7.504 1 92.62 94 SER B CA 1
ATOM 1962 C C . SER B 1 94 ? 12.07 -11.562 -8.68 1 92.62 94 SER B C 1
ATOM 1964 O O . SER B 1 94 ? 12.672 -10.5 -8.859 1 92.62 94 SER B O 1
ATOM 1966 N N . CYS B 1 95 ? 11.141 -11.961 -9.461 1 94.38 95 CYS B N 1
ATOM 1967 C CA . CYS B 1 95 ? 10.695 -11.164 -10.602 1 94.38 95 CYS B CA 1
ATOM 1968 C C . CYS B 1 95 ? 10.047 -9.867 -10.133 1 94.38 95 CYS B C 1
ATOM 1970 O O . CYS B 1 95 ? 10.25 -8.812 -10.742 1 94.38 95 CYS B O 1
ATOM 1972 N N . ILE B 1 96 ? 9.258 -9.922 -9.062 1 93.56 96 ILE B N 1
ATOM 1973 C CA . ILE B 1 96 ? 8.586 -8.75 -8.516 1 93.56 96 ILE B CA 1
ATOM 1974 C C . ILE B 1 96 ? 9.625 -7.73 -8.039 1 93.56 96 ILE B C 1
ATOM 1976 O O . ILE B 1 96 ? 9.562 -6.555 -8.406 1 93.56 96 ILE B O 1
ATOM 1980 N N . VAL B 1 97 ? 10.617 -8.18 -7.328 1 87.56 97 VAL B N 1
ATOM 1981 C CA . VAL B 1 97 ? 11.594 -7.277 -6.73 1 87.56 97 VAL B CA 1
ATOM 1982 C C . VAL B 1 97 ? 12.484 -6.684 -7.816 1 87.56 97 VAL B C 1
ATOM 1984 O O . VAL B 1 97 ? 13.062 -5.605 -7.637 1 87.56 97 VAL B O 1
ATOM 1987 N N . GLU B 1 98 ? 12.555 -7.359 -8.93 1 88.06 98 GLU B N 1
ATOM 1988 C CA . GLU B 1 98 ? 13.398 -6.906 -10.031 1 88.06 98 GLU B CA 1
ATOM 1989 C C . GLU B 1 98 ? 12.656 -5.926 -10.938 1 88.06 98 GLU B C 1
ATOM 1991 O O . GLU B 1 98 ? 13.273 -5.242 -11.758 1 88.06 98 GLU B O 1
ATOM 1996 N N . HIS B 1 99 ? 11.445 -5.922 -10.867 1 91.31 99 HIS B N 1
ATOM 1997 C CA . HIS B 1 99 ? 10.641 -5.094 -11.758 1 91.31 99 HIS B CA 1
ATOM 1998 C C . HIS B 1 99 ? 11.031 -3.623 -11.633 1 91.31 99 HIS B C 1
ATOM 2000 O O . HIS B 1 99 ? 11.148 -3.098 -10.523 1 91.31 99 HIS B O 1
ATOM 2006 N N . PRO B 1 100 ? 11.164 -2.926 -12.688 1 87.38 100 PRO B N 1
ATOM 2007 C CA . PRO B 1 100 ? 11.633 -1.538 -12.672 1 87.38 100 PRO B CA 1
ATOM 2008 C C . PRO B 1 100 ? 10.711 -0.61 -11.891 1 87.38 100 PRO B C 1
ATOM 2010 O O . PRO B 1 100 ? 11.172 0.33 -11.242 1 87.38 100 PRO B O 1
ATOM 2013 N N . ASP B 1 101 ? 9.43 -0.857 -11.93 1 87.69 101 ASP B N 1
ATOM 2014 C CA . ASP B 1 101 ? 8.453 0.002 -11.266 1 87.69 101 ASP B CA 1
ATOM 2015 C C . ASP B 1 101 ? 8.422 -0.264 -9.766 1 87.69 101 ASP B C 1
ATOM 2017 O O . ASP B 1 101 ? 7.746 0.444 -9.016 1 87.69 101 ASP B O 1
ATOM 2021 N N . LEU B 1 102 ? 9.148 -1.211 -9.352 1 91.19 102 LEU B N 1
ATOM 2022 C CA . LEU B 1 102 ? 9.086 -1.612 -7.953 1 91.19 102 LEU B CA 1
ATOM 2023 C C . LEU B 1 102 ? 10.438 -1.418 -7.27 1 91.19 102 LEU B C 1
ATOM 2025 O O . LEU B 1 102 ? 10.695 -2.002 -6.215 1 91.19 102 LEU B O 1
ATOM 2029 N N . GLN B 1 103 ? 11.234 -0.615 -7.941 1 89.69 103 GLN B N 1
ATOM 2030 C CA . GLN B 1 103 ? 12.492 -0.217 -7.312 1 89.69 103 GLN B CA 1
ATOM 2031 C C . GLN B 1 103 ? 12.273 0.929 -6.328 1 89.69 103 GLN B C 1
ATOM 2033 O O . GLN B 1 103 ? 12.797 2.029 -6.523 1 89.69 103 GLN B O 1
ATOM 2038 N N . VAL B 1 104 ? 11.602 0.617 -5.281 1 92.62 104 VAL B N 1
ATOM 2039 C CA . VAL B 1 104 ? 11.172 1.626 -4.316 1 92.62 104 VAL B CA 1
ATOM 2040 C C . VAL B 1 104 ? 11.977 1.482 -3.025 1 92.62 104 VAL B C 1
ATOM 2042 O O . VAL B 1 104 ? 12.734 0.526 -2.865 1 92.62 104 VAL B O 1
ATOM 2045 N N . LYS B 1 105 ? 11.789 2.43 -2.154 1 91.88 105 LYS B N 1
ATOM 2046 C CA . LYS B 1 105 ? 12.547 2.463 -0.906 1 91.88 105 LYS B CA 1
ATOM 2047 C C . LYS B 1 105 ? 12.141 1.313 0.013 1 91.88 105 LYS B C 1
ATOM 2049 O O . LYS B 1 105 ? 13 0.62 0.564 1 91.88 105 LYS B O 1
ATOM 2054 N N . THR B 1 106 ? 10.852 1.156 0.156 1 93.62 106 THR B N 1
ATOM 2055 C CA . THR B 1 106 ? 10.352 0.148 1.081 1 93.62 106 THR B CA 1
ATOM 2056 C C . THR B 1 106 ? 9.336 -0.763 0.39 1 93.62 106 THR B C 1
ATOM 2058 O O . THR B 1 106 ? 8.438 -0.286 -0.309 1 93.62 106 THR B O 1
ATOM 2061 N N . THR B 1 107 ? 9.523 -2.043 0.496 1 94.38 107 THR B N 1
ATOM 2062 C CA . THR B 1 107 ? 8.562 -3.053 0.068 1 94.38 107 THR B CA 1
ATOM 2063 C C . THR B 1 107 ? 8.086 -3.881 1.257 1 94.38 107 THR B C 1
ATOM 2065 O O . THR B 1 107 ? 8.898 -4.387 2.033 1 94.38 107 THR B O 1
ATOM 2068 N N . GLY B 1 108 ? 6.766 -3.889 1.414 1 93.94 108 GLY B N 1
ATOM 2069 C CA . GLY B 1 108 ? 6.215 -4.66 2.518 1 93.94 108 GLY B CA 1
ATOM 2070 C C . GLY B 1 108 ? 5.285 -5.77 2.068 1 93.94 108 GLY B C 1
ATOM 2071 O O . GLY B 1 108 ? 4.812 -5.766 0.928 1 93.94 108 GLY B O 1
ATOM 2072 N N . LEU B 1 109 ? 5.09 -6.727 2.936 1 92.12 109 LEU B N 1
ATOM 2073 C CA . LEU B 1 109 ? 4.109 -7.789 2.729 1 92.12 109 LEU B CA 1
ATOM 2074 C C . LEU B 1 109 ? 3.662 -8.383 4.059 1 92.12 109 LEU B C 1
ATOM 2076 O O . LEU B 1 109 ? 4.301 -8.156 5.09 1 92.12 109 LEU B O 1
ATOM 2080 N N . PHE B 1 110 ? 2.545 -8.953 3.955 1 89.5 110 PHE B N 1
ATOM 2081 C CA . PHE B 1 110 ? 2.047 -9.727 5.09 1 89.5 1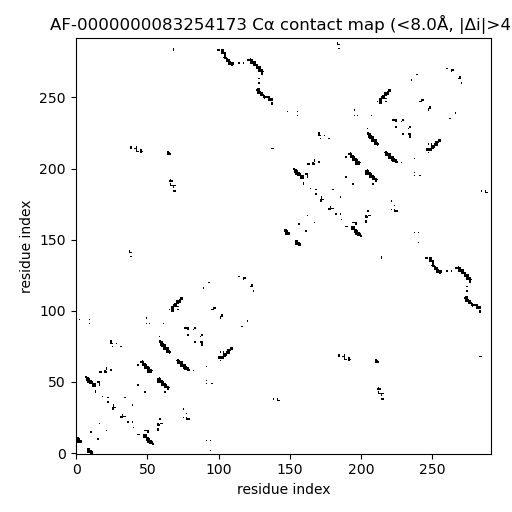10 PHE B CA 1
ATOM 2082 C C . PHE B 1 110 ? 2.209 -11.219 4.836 1 89.5 110 PHE B C 1
ATOM 2084 O O . PHE B 1 110 ? 1.971 -11.695 3.725 1 89.5 110 PHE B O 1
ATOM 2091 N N . THR B 1 111 ? 2.744 -11.875 5.84 1 80 111 THR B N 1
ATOM 2092 C CA . THR B 1 111 ? 2.812 -13.336 5.797 1 80 111 THR B CA 1
ATOM 2093 C C . THR B 1 111 ? 2.664 -13.93 7.195 1 80 111 THR B C 1
ATOM 2095 O O . THR B 1 111 ? 3.199 -13.383 8.164 1 80 111 THR B O 1
ATOM 2098 N N . LYS B 1 112 ? 1.919 -14.953 7.297 1 76.44 112 LYS B N 1
ATOM 2099 C CA . LYS B 1 112 ? 1.712 -15.609 8.586 1 76.44 112 LYS B CA 1
ATOM 2100 C C . LYS B 1 112 ? 2.854 -16.562 8.906 1 76.44 112 LYS B C 1
ATOM 2102 O O . LYS B 1 112 ? 3.334 -16.609 10.039 1 76.44 112 LYS B O 1
ATOM 2107 N N . ASP B 1 113 ? 3.318 -17.344 7.949 1 73.19 113 ASP B N 1
ATOM 2108 C CA . ASP B 1 113 ? 4.207 -18.453 8.281 1 73.19 113 ASP B CA 1
ATOM 2109 C C . ASP B 1 113 ? 5.332 -18.594 7.258 1 73.19 113 ASP B C 1
ATOM 2111 O O . ASP B 1 113 ? 6.07 -19.578 7.262 1 73.19 113 ASP B O 1
ATOM 2115 N N . ALA B 1 114 ? 5.465 -17.641 6.41 1 76 114 ALA B N 1
ATOM 2116 C CA . ALA B 1 114 ? 6.457 -17.781 5.348 1 76 114 ALA B CA 1
ATOM 2117 C C . ALA B 1 114 ? 7.641 -16.859 5.562 1 76 114 ALA B C 1
ATOM 2119 O O . ALA B 1 114 ? 8.266 -16.391 4.602 1 76 114 ALA B O 1
ATOM 2120 N N . HIS B 1 115 ? 7.984 -16.562 6.816 1 79.12 115 HIS B N 1
ATOM 2121 C CA . HIS B 1 115 ? 9.016 -15.578 7.145 1 79.12 115 HIS B CA 1
ATOM 2122 C C . HIS B 1 115 ? 10.367 -15.992 6.578 1 79.12 115 HIS B C 1
ATOM 2124 O O . HIS B 1 115 ? 11.07 -15.172 5.977 1 79.12 115 HIS B O 1
ATOM 2130 N N . THR B 1 116 ? 10.656 -17.25 6.742 1 77.31 116 THR B N 1
ATOM 2131 C CA . THR B 1 116 ? 11.953 -17.734 6.293 1 77.31 116 THR B CA 1
ATOM 2132 C C . THR B 1 116 ? 12.102 -17.578 4.781 1 77.31 116 THR B C 1
ATOM 2134 O O . THR B 1 116 ? 13.172 -17.234 4.289 1 77.31 116 THR B O 1
ATOM 2137 N N . PHE B 1 117 ? 10.992 -17.781 4.164 1 78.94 117 PHE B N 1
ATOM 2138 C CA . PHE B 1 117 ? 10.953 -17.641 2.711 1 78.94 117 PHE B CA 1
ATOM 2139 C C . PHE B 1 117 ? 11.336 -16.234 2.283 1 78.94 117 PHE B C 1
ATOM 2141 O O . PHE B 1 117 ? 12.195 -16.047 1.414 1 78.94 117 PHE B O 1
ATOM 2148 N N . TYR B 1 118 ? 10.898 -15.25 2.969 1 85.69 118 TYR B N 1
ATOM 2149 C CA . TYR B 1 118 ? 11.055 -13.859 2.545 1 85.69 118 TYR B CA 1
ATOM 2150 C C . TYR B 1 118 ? 12.367 -13.281 3.051 1 85.69 118 TYR B C 1
ATOM 2152 O O . TYR B 1 118 ? 12.898 -12.328 2.477 1 85.69 118 TYR B O 1
ATOM 2160 N N . GLU B 1 119 ? 12.953 -13.844 4.043 1 85.38 119 GLU B N 1
ATOM 2161 C CA . GLU B 1 119 ? 14.219 -13.375 4.598 1 85.38 119 GLU B CA 1
ATOM 2162 C C . GLU B 1 119 ? 15.344 -13.477 3.574 1 85.38 119 GLU B C 1
ATOM 2164 O O . GLU B 1 119 ? 16.266 -12.656 3.574 1 85.38 119 GLU B O 1
ATOM 2169 N N . GLN B 1 120 ? 15.219 -14.438 2.746 1 82.06 120 GLN B N 1
ATOM 2170 C CA . GLN B 1 120 ? 16.234 -14.641 1.714 1 82.06 120 GLN B CA 1
ATOM 2171 C C . GLN B 1 120 ? 16.266 -13.461 0.747 1 82.06 120 GLN B C 1
ATOM 2173 O O . GLN B 1 120 ? 17.281 -13.242 0.068 1 82.06 120 GLN B O 1
ATOM 2178 N N . TYR B 1 121 ? 15.227 -12.727 0.713 1 83.19 121 TYR B N 1
ATOM 2179 C CA . TYR B 1 121 ? 15.141 -11.562 -0.162 1 83.19 121 TYR B CA 1
ATOM 2180 C C . TYR B 1 121 ? 15.289 -10.273 0.633 1 83.19 121 TYR B C 1
ATOM 2182 O O . TYR B 1 121 ? 14.758 -9.227 0.236 1 83.19 121 TYR B O 1
ATOM 2190 N N . ASN B 1 122 ? 15.867 -10.367 1.835 1 86.44 122 ASN B N 1
ATOM 2191 C CA . ASN B 1 122 ? 16.219 -9.242 2.693 1 86.44 122 ASN B CA 1
ATOM 2192 C C . ASN B 1 122 ? 14.992 -8.625 3.344 1 86.44 122 ASN B C 1
ATOM 2194 O O . ASN B 1 122 ? 14.992 -7.434 3.674 1 86.44 122 ASN B O 1
ATOM 2198 N N . PHE B 1 123 ? 14 -9.414 3.367 1 90.62 123 PHE B N 1
ATOM 2199 C CA . PHE B 1 123 ? 12.859 -8.984 4.172 1 90.62 123 PHE B CA 1
ATOM 2200 C C . PHE B 1 123 ? 13.109 -9.25 5.652 1 90.62 123 PHE B C 1
ATOM 2202 O O . PHE B 1 123 ? 13.695 -10.273 6.012 1 90.62 123 PHE B O 1
ATOM 2209 N N . LYS B 1 124 ? 12.68 -8.297 6.41 1 91.25 124 LYS B N 1
ATOM 2210 C CA . LYS B 1 124 ? 12.789 -8.422 7.863 1 91.25 124 LYS B CA 1
ATOM 2211 C C . LYS B 1 124 ? 11.445 -8.172 8.539 1 91.25 124 LYS B C 1
ATOM 2213 O O . LYS B 1 124 ? 10.617 -7.41 8.023 1 91.25 124 LYS B O 1
ATOM 2218 N N . SER B 1 125 ? 11.359 -8.727 9.695 1 89.81 125 SER B N 1
ATOM 2219 C CA . SER B 1 125 ? 10.133 -8.539 10.453 1 89.81 125 SER B CA 1
ATOM 2220 C C . SER B 1 125 ? 10.031 -7.117 11.008 1 89.81 125 SER B C 1
ATOM 2222 O O . SER B 1 125 ? 11.016 -6.57 11.508 1 89.81 125 SER B O 1
ATOM 2224 N N . VAL B 1 126 ? 8.914 -6.566 10.844 1 89.5 126 VAL B N 1
ATOM 2225 C CA . VAL B 1 126 ? 8.648 -5.227 11.359 1 89.5 126 VAL B CA 1
ATOM 2226 C C . VAL B 1 126 ? 7.246 -5.164 11.953 1 89.5 126 VAL B C 1
ATOM 2228 O O . VAL B 1 126 ? 6.301 -5.723 11.391 1 89.5 126 VAL B O 1
ATOM 2231 N N . ASP B 1 127 ? 7.188 -4.473 13.047 1 86.94 127 ASP B N 1
ATOM 2232 C CA . ASP B 1 127 ? 5.887 -4.27 13.68 1 86.94 127 ASP B CA 1
ATOM 2233 C C . ASP B 1 127 ? 5.133 -3.117 13.016 1 86.94 127 ASP B C 1
ATOM 2235 O O . ASP B 1 127 ? 5.668 -2.012 12.891 1 86.94 127 ASP B O 1
ATOM 2239 N N . THR B 1 128 ? 4.012 -3.502 12.562 1 90.75 128 THR B N 1
ATOM 2240 C CA . THR B 1 128 ? 3.137 -2.49 11.984 1 90.75 128 THR B CA 1
ATOM 2241 C C . THR B 1 128 ? 1.751 -2.541 12.617 1 90.75 128 THR B C 1
ATOM 2243 O O . THR B 1 128 ? 1.533 -3.275 13.586 1 90.75 128 THR B O 1
ATOM 2246 N N . MET B 1 129 ? 0.932 -1.607 12.195 1 92.25 129 MET B N 1
ATOM 2247 C CA . MET B 1 129 ? -0.454 -1.634 12.656 1 92.25 129 MET B CA 1
ATOM 2248 C C . MET B 1 129 ? -1.415 -1.761 11.477 1 92.25 129 MET B C 1
ATOM 2250 O O . MET B 1 129 ? -1.138 -1.259 10.391 1 92.25 129 MET B O 1
ATOM 2254 N N . GLN B 1 130 ? -2.494 -2.475 11.805 1 92.88 130 GLN B N 1
ATOM 2255 C CA . GLN B 1 130 ? -3.504 -2.656 10.766 1 92.88 130 GLN B CA 1
ATOM 2256 C C . GLN B 1 130 ? -4.91 -2.551 11.344 1 92.88 130 GLN B C 1
ATOM 2258 O O . GLN B 1 130 ? -5.133 -2.861 12.516 1 92.88 130 GLN B O 1
ATOM 2263 N N . ARG B 1 131 ? -5.75 -2.021 10.539 1 92.25 131 ARG B N 1
ATOM 2264 C CA . ARG B 1 131 ? -7.191 -2.023 10.766 1 92.25 131 ARG B CA 1
ATOM 2265 C C . ARG B 1 131 ? -7.906 -2.885 9.727 1 92.25 131 ARG B C 1
ATOM 2267 O O . ARG B 1 131 ? -7.727 -2.697 8.523 1 92.25 131 ARG B O 1
ATOM 2274 N N . VAL B 1 132 ? -8.742 -3.83 10.211 1 91 132 VAL B N 1
ATOM 2275 C CA . VAL B 1 132 ? -9.438 -4.746 9.312 1 91 132 VAL B CA 1
ATOM 2276 C C . VAL B 1 132 ? -10.945 -4.57 9.461 1 91 132 VAL B C 1
ATOM 2278 O O . VAL B 1 132 ? -11.477 -4.582 10.578 1 91 132 VAL B O 1
ATOM 2281 N N . VAL B 1 133 ? -11.508 -4.379 8.312 1 86.62 133 VAL B N 1
ATOM 2282 C CA . VAL B 1 133 ? -12.969 -4.266 8.25 1 86.62 133 VAL B CA 1
ATOM 2283 C C . VAL B 1 133 ? -13.547 -5.473 7.512 1 86.62 133 VAL B C 1
ATOM 2285 O O . VAL B 1 133 ? -13.148 -5.762 6.379 1 86.62 133 VAL B O 1
ATOM 2288 N N . HIS B 1 134 ? -14.391 -6.219 8.07 1 79 134 HIS B N 1
ATOM 2289 C CA . HIS B 1 134 ? -14.891 -7.473 7.52 1 79 134 HIS B CA 1
ATOM 2290 C C . HIS B 1 134 ? -15.844 -7.219 6.355 1 79 134 HIS B C 1
ATOM 2292 O O . HIS B 1 134 ? -15.828 -7.949 5.363 1 79 134 HIS B O 1
ATOM 2298 N N . ASP B 1 135 ? -16.703 -6.195 6.41 1 78.75 135 ASP B N 1
ATOM 2299 C CA . ASP B 1 135 ? -17.672 -5.875 5.359 1 78.75 135 ASP B CA 1
ATOM 2300 C C . ASP B 1 135 ? -17.484 -4.445 4.863 1 78.75 135 ASP B C 1
ATOM 2302 O O . ASP B 1 135 ? -18.297 -3.564 5.176 1 78.75 135 ASP B O 1
ATOM 2306 N N . PRO B 1 136 ? -16.438 -4.41 3.996 1 82.25 136 PRO B N 1
ATOM 2307 C CA . PRO B 1 136 ? -16.203 -3.039 3.525 1 82.25 136 PRO B CA 1
ATOM 2308 C C . PRO B 1 136 ? -17.328 -2.533 2.625 1 82.25 136 PRO B C 1
ATOM 2310 O O . PRO B 1 136 ? -17.828 -3.275 1.771 1 82.25 136 PRO B O 1
ATOM 2313 N N . LYS B 1 137 ? -17.703 -1.334 2.801 1 74.25 137 LYS B N 1
ATOM 2314 C CA . LYS B 1 137 ? -18.812 -0.719 2.064 1 74.25 137 LYS B CA 1
ATOM 2315 C C . LYS B 1 137 ? -18.562 -0.765 0.56 1 74.25 137 LYS B C 1
ATOM 2317 O O . LYS B 1 137 ? -19.5 -0.883 -0.229 1 74.25 137 LYS B O 1
ATOM 2322 N N . CYS B 1 138 ? -17.344 -0.679 0.22 1 73.25 138 CYS B N 1
ATOM 2323 C CA . CYS B 1 138 ? -17 -0.615 -1.198 1 73.25 138 CYS B CA 1
ATOM 2324 C C . CYS B 1 138 ? -17.344 -1.927 -1.898 1 73.25 138 CYS B C 1
ATOM 2326 O O . CYS B 1 138 ? -17.5 -1.961 -3.119 1 73.25 138 CYS B O 1
ATOM 2328 N N . TRP B 1 139 ? -17.344 -2.973 -1.136 1 76.81 139 TRP B N 1
ATOM 2329 C CA . TRP B 1 139 ? -17.656 -4.258 -1.759 1 76.81 139 TRP B CA 1
ATOM 2330 C C . TRP B 1 139 ? -19.109 -4.324 -2.186 1 76.81 139 TRP B C 1
ATOM 2332 O O . TRP B 1 139 ? -19.469 -5.082 -3.09 1 76.81 139 TRP B O 1
ATOM 2342 N N . ASN B 1 140 ? -19.922 -3.643 -1.43 1 71.69 140 ASN B N 1
ATOM 2343 C CA . ASN B 1 140 ? -21.359 -3.652 -1.726 1 71.69 140 ASN B CA 1
ATOM 2344 C C . ASN B 1 140 ? -21.672 -2.865 -2.994 1 71.69 140 ASN B C 1
ATOM 2346 O O . ASN B 1 140 ? -22.641 -3.158 -3.686 1 71.69 140 ASN B O 1
ATOM 2350 N N . ASN B 1 141 ? -20.938 -1.854 -3.311 1 61.59 141 ASN B N 1
ATOM 2351 C CA . ASN B 1 141 ? -21.203 -1.002 -4.469 1 61.59 141 ASN B CA 1
ATOM 2352 C C . ASN B 1 141 ? -20.656 -1.621 -5.754 1 61.59 141 ASN B C 1
ATOM 2354 O O . ASN B 1 141 ? -21 -1.179 -6.852 1 61.59 141 ASN B O 1
ATOM 2358 N N . LEU B 1 142 ? -19.734 -2.473 -5.762 1 62.81 142 LEU B N 1
ATOM 2359 C CA . LEU B 1 142 ? -19.141 -3.055 -6.965 1 62.81 142 LEU B CA 1
ATOM 2360 C C . LEU B 1 142 ? -20.109 -4.031 -7.625 1 62.81 142 LEU B C 1
ATOM 2362 O O . LEU B 1 142 ? -20.094 -4.195 -8.852 1 62.81 142 LEU B O 1
ATOM 2366 N N . SER B 1 143 ? -20.844 -4.82 -6.879 1 50.19 143 SER B N 1
ATOM 2367 C CA . SER B 1 143 ? -21.766 -5.781 -7.473 1 50.19 143 SER B CA 1
ATOM 2368 C C . SER B 1 143 ? -22.75 -5.098 -8.422 1 50.19 143 SER B C 1
ATOM 2370 O O . SER B 1 143 ? -23.297 -5.738 -9.32 1 50.19 143 SER B O 1
ATOM 2372 N N . SER B 1 144 ? -23.203 -3.92 -8.172 1 40.81 144 SER B N 1
ATOM 2373 C CA . SER B 1 144 ? -24.297 -3.379 -8.961 1 40.81 144 SER B CA 1
ATOM 2374 C C . SER B 1 144 ? -23.828 -2.922 -10.336 1 40.81 144 SER B C 1
ATOM 2376 O O . SER B 1 144 ? -24.594 -2.379 -11.125 1 40.81 144 SER B O 1
ATOM 2378 N N . VAL B 1 145 ? -22.656 -2.58 -10.531 1 34.81 145 VAL B N 1
ATOM 2379 C CA . VAL B 1 145 ? -22.312 -2.105 -11.875 1 34.81 145 VAL B CA 1
ATOM 2380 C C . VAL B 1 145 ? -22.203 -3.291 -12.828 1 34.81 145 VAL B C 1
ATOM 2382 O O . VAL B 1 145 ? -21.188 -3.971 -12.875 1 34.81 145 VAL B O 1
ATOM 2385 N N . ASN B 1 146 ? -22.75 -4.473 -12.617 1 27.09 146 ASN B N 1
ATOM 2386 C CA . ASN B 1 146 ? -22.984 -5.363 -13.742 1 27.09 146 ASN B CA 1
ATOM 2387 C C . ASN B 1 146 ? -23.828 -4.688 -14.828 1 27.09 146 ASN B C 1
ATOM 2389 O O . ASN B 1 146 ? -24.891 -4.137 -14.547 1 27.09 146 ASN B O 1
#

InterPro domains:
  IPR000182 GNAT domain [PF13508] (46-124)
  IPR000182 GNAT domain [PS51186] (9-145)
  IPR016181 Acyl-CoA N-acyltransferase [SSF55729] (18-130)
  IPR053144 Putative Acetyltransferase Butenolide Biosynthesis [PTHR43233] (4-130)

Radius of gyration: 19.48 Å; Cα contacts (8 Å, |Δi|>4): 532; chains: 2; bounding box: 44×59×42 Å

Solvent-accessible surface area (backbone atoms only — not comparable to full-atom values): 15980 Å² total; per-residue (Å²): 104,78,46,79,55,93,70,33,39,37,38,50,42,63,89,73,52,56,67,66,52,51,43,56,58,38,46,74,36,92,89,40,44,84,59,51,61,68,56,53,52,49,30,42,71,44,32,52,25,37,36,30,25,48,86,85,40,68,46,30,35,30,33,32,37,55,32,49,46,48,38,34,38,51,41,74,74,46,62,40,75,93,60,58,92,68,56,53,68,58,51,52,50,51,52,52,63,63,34,78,65,50,30,23,26,34,37,34,35,76,59,92,81,50,59,72,69,42,38,80,73,58,30,38,81,40,70,27,34,35,26,76,40,93,78,30,64,45,64,68,60,56,67,68,71,111,104,76,46,79,55,93,70,33,38,37,39,51,42,62,88,73,51,56,66,66,50,50,43,55,57,37,46,72,35,91,87,38,43,84,60,52,61,68,57,53,53,49,31,42,70,42,33,53,27,37,37,30,26,47,86,85,40,69,46,30,37,31,33,33,38,56,31,49,45,48,39,34,36,51,39,73,75,47,62,41,76,94,59,58,92,69,56,53,67,58,51,54,51,53,53,53,62,63,33,77,63,50,29,23,27,33,39,33,35,74,60,93,82,51,61,73,68,42,38,78,72,58,31,38,81,40,72,27,33,35,26,77,41,92,78,29,64,46,63,67,62,56,66,68,73,111

Sequence (292 aa):
MEWHKDHYLICCGFERMDTDAVYELLSNSYWASERPKDVIVQSMRNSICFGLFEDGKQIGFARVITDHVVFAWVCDVIIDPHFRGKGLGKWLLSCIVEHPDLQVKTTGLFTKDAHTFYEQYNFKSVDTMQRVVHDPKCWNNLSSVNMEWHKDHYLICCGFERMDTDAVYELLSNSYWASERPKDVIVQSMRNSICFGLFEDGKQIGFARVITDHVVFAWVCDVIIDPHFRGKGLGKWLLSCIVEHPDLQVKTTGLFTKDAHTFYEQYNFKSVDTMQRVVHDPKCWNNLSSVN

Secondary structure (DSSP, 8-state):
-EEEETTEEEEE-GGG--HHHHHHHHHTSTTTTT--HHHHHHHHHTSEEEEEEETTEEEEEEEEEE-SSSEEEEEEEEE-GGGTTSSHHHHHHHHHHH-GGG--SEEEE--SS-HHHHHTTT-EEEEEEEEE-SS-HHHHHHTT--/-EEEETTEEEEE-GGG--HHHHHHHHHTSTTTTT--HHHHHHHHHTSEEEEEEETTEEEEEEEEEE-SSSEEEEEEEEE-GGGTTSSHHHHHHHHHHH-GGG--SEEEE--SS-HHHHHTTT-EEEEEEEEE-SS-HHHHHHTT--

Organism: NCBI:txid582686

Nearest PDB structures (foldseek):
  2ozh-assembly1_A-2  TM=9.363E-01  e=5.182E-13  Xanthomonas campestris pv. campestris
  6k5m-assembly1_A  TM=8.620E-01  e=1.992E-08  Oryza sativa Japonica Group
  2atr-assembly1_A  TM=8.016E-01  e=3.354E-07  Streptococcus pneumoniae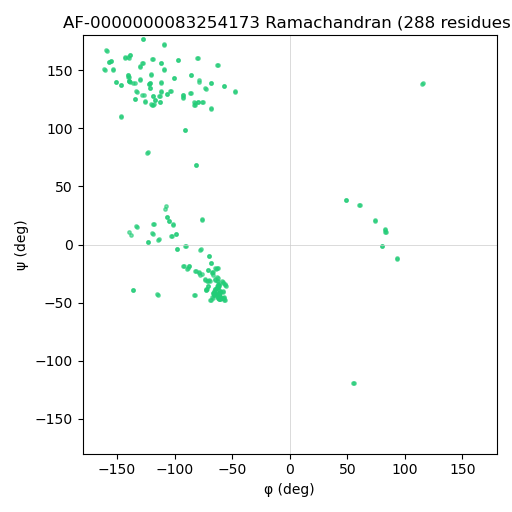 TIGR4
  1y7r-assembly1_B  TM=7.708E-01  e=3.354E-07  Staphylococcus aureus
  5jph-assembly2_A  TM=7.393E-01  e=7.217E-06  Staphylococcus aureus subsp. aureus COL

pLDDT: mean 90.62, std 11.45, range [27.05, 98.69]